Protein AF-A0A9K3I3Y1-F1 (afdb_monomer)

Structure (mmCIF, N/CA/C/O backbone):
data_AF-A0A9K3I3Y1-F1
#
_entry.id   AF-A0A9K3I3Y1-F1
#
loop_
_atom_site.group_PDB
_atom_site.id
_atom_site.type_symbol
_atom_site.label_atom_id
_atom_site.label_alt_id
_atom_site.label_comp_id
_atom_site.label_asym_id
_atom_site.label_entity_id
_atom_site.label_seq_id
_atom_site.pdbx_PDB_ins_code
_atom_site.Cartn_x
_atom_site.Cartn_y
_atom_site.Cartn_z
_atom_site.occupancy
_atom_site.B_iso_or_equiv
_atom_site.auth_seq_id
_atom_site.auth_comp_id
_atom_site.auth_asym_id
_atom_site.auth_atom_id
_atom_site.pdbx_PDB_model_num
ATOM 1 N N . MET A 1 1 ? -14.912 28.794 -9.248 1.00 24.17 1 MET A N 1
ATOM 2 C CA . MET A 1 1 ? -14.342 27.673 -10.031 1.00 24.17 1 MET A CA 1
ATOM 3 C C . MET A 1 1 ? -13.554 26.779 -9.080 1.00 24.17 1 MET A C 1
ATOM 5 O O . MET A 1 1 ? -12.489 27.185 -8.633 1.00 24.17 1 MET A O 1
ATOM 9 N N . TRP A 1 2 ? -14.096 25.624 -8.686 1.00 19.28 2 TRP A N 1
ATOM 10 C CA . TRP A 1 2 ? -13.427 24.703 -7.758 1.00 19.28 2 TRP A CA 1
ATOM 11 C C . TRP A 1 2 ? -12.404 23.854 -8.523 1.00 19.28 2 TRP A C 1
ATOM 13 O O . TRP A 1 2 ? -12.770 22.945 -9.262 1.00 19.28 2 TRP A O 1
ATOM 23 N N . ARG A 1 3 ? -11.112 24.172 -8.381 1.00 20.91 3 ARG A N 1
ATOM 24 C CA . ARG A 1 3 ? -10.011 23.312 -8.836 1.00 20.91 3 ARG A CA 1
ATOM 25 C C . ARG A 1 3 ? -9.782 22.252 -7.757 1.00 20.91 3 ARG A C 1
ATOM 27 O O . ARG A 1 3 ? -9.041 22.494 -6.809 1.00 20.91 3 ARG A O 1
ATOM 34 N N . LEU A 1 4 ? -10.419 21.087 -7.884 1.00 28.30 4 LEU A N 1
ATOM 35 C CA . LEU A 1 4 ? -9.913 19.886 -7.213 1.00 28.30 4 LEU A CA 1
ATOM 36 C C . LEU A 1 4 ? -8.466 19.702 -7.685 1.00 28.30 4 LEU A C 1
ATOM 38 O O . LEU A 1 4 ? -8.195 19.687 -8.888 1.00 28.30 4 LEU A O 1
ATOM 42 N N . SER A 1 5 ? -7.518 19.694 -6.750 1.00 35.44 5 SER A N 1
ATOM 43 C CA . SER A 1 5 ? -6.101 19.610 -7.089 1.00 35.44 5 SER A CA 1
ATOM 44 C C . SER A 1 5 ? -5.850 18.299 -7.840 1.00 35.44 5 SER A C 1
ATOM 46 O O . SER A 1 5 ? -6.323 17.235 -7.443 1.00 35.44 5 SER A O 1
ATOM 48 N N . ARG A 1 6 ? -5.112 18.374 -8.953 1.00 28.98 6 ARG A N 1
ATOM 49 C CA . ARG A 1 6 ? -4.807 17.250 -9.863 1.00 28.98 6 ARG A CA 1
ATOM 50 C C . ARG A 1 6 ? -4.304 15.984 -9.137 1.00 28.98 6 ARG A C 1
ATOM 52 O O . ARG A 1 6 ? -4.504 14.883 -9.632 1.00 28.98 6 ARG A O 1
ATOM 59 N N . TRP A 1 7 ? -3.722 16.155 -7.949 1.00 29.42 7 TRP A N 1
ATOM 60 C CA . TRP A 1 7 ? -3.215 15.114 -7.051 1.00 29.42 7 TRP A CA 1
ATOM 61 C C . TRP A 1 7 ? -4.295 14.276 -6.354 1.00 29.42 7 TRP A C 1
ATOM 63 O O . TRP A 1 7 ? -4.107 13.084 -6.152 1.00 29.42 7 TRP A O 1
ATOM 73 N N . GLN A 1 8 ? -5.444 14.856 -6.001 1.00 49.78 8 GLN A N 1
ATOM 74 C CA . GLN A 1 8 ? -6.515 14.102 -5.335 1.00 49.78 8 GLN A CA 1
ATOM 75 C C . GLN A 1 8 ? -7.232 13.162 -6.320 1.00 49.78 8 GLN A C 1
ATOM 77 O O . GLN A 1 8 ? -7.776 12.131 -5.933 1.00 49.78 8 GLN A O 1
ATOM 82 N N . TRP A 1 9 ? -7.192 13.503 -7.611 1.00 50.59 9 TRP A N 1
ATOM 83 C CA . TRP A 1 9 ? -7.844 12.763 -8.690 1.00 50.59 9 TRP A CA 1
ATOM 84 C C . TRP A 1 9 ? -7.105 11.467 -9.060 1.00 50.59 9 TRP A C 1
ATOM 86 O O . TRP A 1 9 ? -7.735 10.443 -9.320 1.00 50.59 9 TRP A O 1
ATOM 96 N N . THR A 1 10 ? -5.768 11.473 -9.044 1.00 61.00 10 THR A N 1
ATOM 97 C CA . THR A 1 10 ? -4.950 10.300 -9.401 1.00 61.00 10 THR A CA 1
ATOM 98 C C . THR A 1 10 ? -5.067 9.178 -8.371 1.00 61.00 10 THR A C 1
ATOM 100 O O . THR A 1 10 ? -5.246 8.020 -8.749 1.00 61.00 10 THR A O 1
ATOM 103 N N . VAL A 1 11 ? -5.050 9.514 -7.078 1.00 72.38 11 VAL A N 1
ATOM 104 C CA . VAL A 1 11 ? -5.217 8.538 -5.987 1.00 72.38 11 VAL A CA 1
ATOM 105 C C . VAL A 1 11 ? -6.616 7.913 -6.024 1.00 72.38 11 VAL A C 1
ATOM 107 O O . VAL A 1 11 ? -6.760 6.699 -5.895 1.00 72.38 11 VAL A O 1
ATOM 110 N N . GLN A 1 12 ? -7.654 8.708 -6.310 1.00 77.75 12 GLN A N 1
ATOM 111 C CA . GLN A 1 12 ? -9.016 8.187 -6.473 1.00 77.75 12 GLN A CA 1
ATOM 112 C C . GLN A 1 12 ? -9.139 7.216 -7.652 1.00 77.75 12 GLN A C 1
ATOM 114 O O . GLN A 1 12 ? -9.805 6.190 -7.525 1.00 77.75 12 GLN A O 1
ATOM 119 N N . ASN A 1 13 ? -8.492 7.498 -8.786 1.00 83.94 13 ASN A N 1
ATOM 120 C CA . ASN A 1 13 ? -8.493 6.579 -9.928 1.00 83.94 13 ASN A CA 1
ATOM 121 C C . ASN A 1 13 ? -7.769 5.268 -9.609 1.00 83.94 13 ASN A C 1
ATOM 123 O O . ASN A 1 13 ? -8.246 4.207 -10.008 1.00 83.94 13 ASN A O 1
ATOM 127 N N . ARG A 1 14 ? -6.676 5.320 -8.837 1.00 83.25 14 ARG A N 1
ATOM 128 C CA . ARG A 1 14 ? -5.984 4.119 -8.347 1.00 83.25 14 ARG A CA 1
ATOM 129 C C . ARG A 1 14 ? -6.897 3.282 -7.453 1.00 83.25 14 ARG A C 1
ATOM 131 O O . ARG A 1 14 ? -7.032 2.086 -7.688 1.00 83.25 14 ARG A O 1
ATOM 138 N N . ALA A 1 15 ? -7.574 3.912 -6.493 1.00 83.31 15 ALA A N 1
ATOM 139 C CA . ALA A 1 15 ? -8.507 3.219 -5.610 1.00 83.31 15 ALA A CA 1
ATOM 140 C C . ALA A 1 15 ? -9.683 2.591 -6.386 1.00 83.31 15 ALA A C 1
ATOM 142 O O . ALA A 1 15 ? -10.056 1.453 -6.119 1.00 83.31 15 ALA A O 1
ATOM 143 N N . ARG A 1 16 ? -10.220 3.281 -7.405 1.00 86.25 16 ARG A N 1
ATOM 144 C CA . ARG A 1 16 ? -11.256 2.731 -8.304 1.00 86.25 16 ARG A CA 1
ATOM 145 C C . ARG A 1 16 ? -10.755 1.541 -9.122 1.00 86.25 16 ARG A C 1
ATOM 147 O O . ARG A 1 16 ? -11.445 0.530 -9.195 1.00 86.25 16 ARG A O 1
ATOM 154 N N . ALA A 1 17 ? -9.575 1.651 -9.733 1.00 86.25 17 ALA A N 1
ATOM 155 C CA . ALA A 1 17 ? -8.989 0.566 -10.518 1.00 86.25 17 ALA A CA 1
ATOM 156 C C . ALA A 1 17 ? -8.717 -0.670 -9.648 1.00 86.25 17 ALA A C 1
ATOM 158 O O . ALA A 1 17 ? -8.975 -1.794 -10.070 1.00 86.25 17 ALA A O 1
ATOM 159 N N . PHE A 1 18 ? -8.253 -0.453 -8.416 1.00 85.19 18 PHE A N 1
ATOM 160 C CA . PHE A 1 18 ? -8.038 -1.518 -7.446 1.00 85.19 18 PHE A CA 1
ATOM 161 C C . PHE A 1 18 ? -9.350 -2.186 -7.017 1.00 85.19 18 PHE A C 1
ATOM 163 O O . PHE A 1 18 ? -9.449 -3.408 -7.050 1.00 85.19 18 PHE A O 1
ATOM 170 N N . ALA A 1 19 ? -10.383 -1.398 -6.705 1.00 87.19 19 ALA A N 1
ATOM 171 C CA . ALA A 1 19 ? -11.711 -1.910 -6.370 1.00 87.19 19 ALA A CA 1
ATOM 172 C C . ALA A 1 19 ? -12.310 -2.772 -7.496 1.00 87.19 19 ALA A C 1
ATOM 174 O O . ALA A 1 19 ? -12.856 -3.836 -7.222 1.00 87.19 19 ALA A O 1
A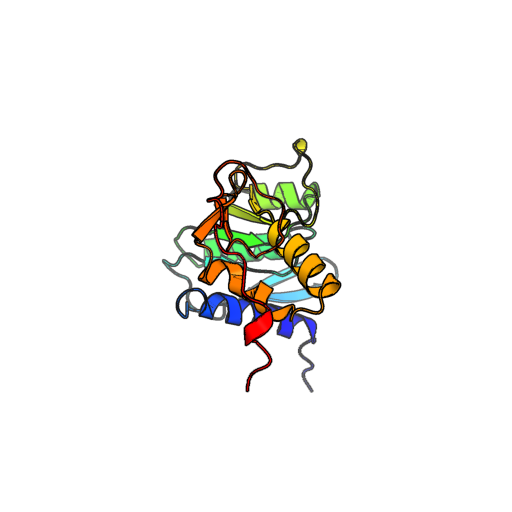TOM 175 N N . LYS A 1 20 ? -12.126 -2.368 -8.762 1.00 87.75 20 LYS A N 1
ATOM 176 C CA . LYS A 1 20 ? -12.535 -3.159 -9.933 1.00 87.75 20 LYS A CA 1
ATOM 177 C C . LYS A 1 20 ? -11.843 -4.527 -9.979 1.00 87.75 20 LYS A C 1
ATOM 179 O O . LYS A 1 20 ? -12.500 -5.534 -10.213 1.00 87.75 20 LYS A O 1
ATOM 184 N N . LYS A 1 21 ? -10.530 -4.579 -9.709 1.00 85.38 21 LYS A N 1
ATOM 185 C CA . LYS A 1 21 ? -9.774 -5.845 -9.629 1.00 85.38 21 LYS A CA 1
ATOM 186 C C . LYS A 1 21 ? -10.207 -6.724 -8.448 1.00 85.38 21 LYS A C 1
ATOM 188 O O . LYS A 1 21 ? -10.087 -7.941 -8.522 1.00 85.38 21 LYS A O 1
ATOM 193 N N . LEU A 1 22 ? -10.758 -6.134 -7.389 1.00 84.00 22 LEU A N 1
ATOM 194 C CA . LEU A 1 22 ? -11.352 -6.846 -6.255 1.00 84.00 22 LEU A CA 1
ATOM 195 C C . LEU A 1 22 ? -12.842 -7.157 -6.473 1.00 84.00 22 LEU A C 1
ATOM 197 O O . LEU A 1 22 ? -13.658 -6.917 -5.588 1.00 84.00 22 LEU A O 1
ATOM 201 N N . SER A 1 23 ? -13.200 -7.706 -7.639 1.00 86.75 23 SER A N 1
ATOM 202 C CA . SER A 1 23 ? -14.586 -8.093 -7.968 1.00 86.75 23 SER A CA 1
ATOM 203 C C . SER A 1 23 ? -15.593 -6.946 -7.790 1.00 86.75 23 SER A C 1
ATOM 205 O O . SER A 1 23 ? -16.635 -7.115 -7.160 1.00 86.75 23 SER A O 1
ATOM 207 N N . ASP A 1 24 ? -15.246 -5.762 -8.306 1.00 86.69 24 ASP A N 1
ATOM 208 C CA . ASP A 1 24 ? -16.066 -4.546 -8.206 1.00 86.69 24 ASP A CA 1
ATOM 209 C C . ASP A 1 24 ? -16.456 -4.176 -6.758 1.00 86.69 24 ASP A C 1
ATOM 211 O O . ASP A 1 24 ? -17.582 -3.754 -6.469 1.00 86.69 24 ASP A O 1
ATOM 215 N N . ALA A 1 25 ? -15.500 -4.307 -5.830 1.00 86.19 25 ALA A N 1
ATOM 216 C CA . ALA A 1 25 ? -15.699 -4.005 -4.418 1.00 86.19 25 ALA A CA 1
ATOM 217 C C . ALA A 1 25 ? -16.219 -2.566 -4.184 1.00 86.19 25 ALA A C 1
ATOM 219 O O . ALA A 1 25 ? -15.807 -1.620 -4.868 1.00 86.19 25 ALA A O 1
ATOM 220 N N . PRO A 1 26 ? -17.080 -2.341 -3.171 1.00 85.94 26 PRO A N 1
ATOM 221 C CA . PRO A 1 26 ? -17.541 -1.001 -2.826 1.00 85.94 26 PRO A CA 1
ATOM 222 C C . PRO A 1 26 ? -16.381 -0.067 -2.448 1.00 85.94 26 PRO A C 1
ATOM 224 O O . PRO A 1 26 ? -15.585 -0.373 -1.564 1.00 85.94 26 PRO A O 1
ATOM 227 N N . LEU A 1 27 ? -16.323 1.114 -3.071 1.00 85.38 27 LEU A N 1
ATOM 228 C CA . LEU A 1 27 ? -15.291 2.120 -2.804 1.00 85.38 27 LEU A CA 1
ATOM 229 C C . LEU A 1 27 ? -15.798 3.217 -1.860 1.00 85.38 27 LEU A C 1
ATOM 231 O O . LEU A 1 27 ? -16.738 3.941 -2.205 1.00 85.38 27 LEU A O 1
ATOM 235 N N . THR A 1 28 ? -15.110 3.406 -0.734 1.00 83.25 28 THR A N 1
ATOM 236 C CA . THR A 1 28 ? -15.217 4.607 0.112 1.00 83.25 28 THR A CA 1
ATOM 237 C C . THR A 1 28 ? -13.992 5.502 -0.084 1.00 83.25 28 THR A C 1
ATOM 239 O O . THR A 1 28 ? -12.903 5.014 -0.385 1.00 83.25 28 THR A O 1
ATOM 242 N N . ILE A 1 29 ? -14.160 6.818 0.041 1.00 81.69 29 ILE A N 1
ATOM 243 C CA . ILE A 1 29 ? -13.066 7.794 -0.064 1.00 81.69 29 ILE A CA 1
ATOM 244 C C . ILE A 1 29 ? -12.997 8.582 1.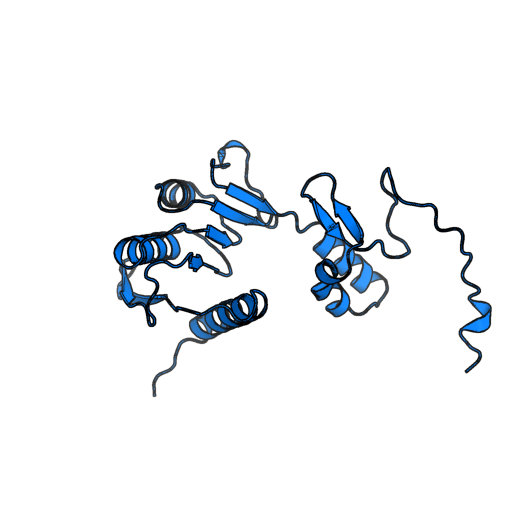237 1.00 81.69 29 ILE A C 1
ATOM 246 O O . ILE A 1 29 ? -13.987 9.175 1.661 1.00 81.69 29 ILE A O 1
ATOM 250 N N . VAL A 1 30 ? -11.802 8.621 1.820 1.00 77.19 30 VAL A N 1
ATOM 251 C CA . VAL A 1 30 ? -11.482 9.457 2.974 1.00 77.19 30 VAL A CA 1
ATOM 252 C C . VAL A 1 30 ? -11.134 10.862 2.475 1.00 77.19 30 VAL A C 1
ATOM 254 O O . VAL A 1 30 ? -10.091 11.057 1.845 1.00 77.19 30 VAL A O 1
ATOM 257 N N . ASP A 1 31 ? -12.001 11.849 2.728 1.00 74.19 31 ASP A N 1
ATOM 258 C CA . ASP A 1 31 ? -11.695 13.250 2.406 1.00 74.19 31 ASP A CA 1
ATOM 259 C C . ASP A 1 31 ? -10.787 13.851 3.489 1.00 74.19 31 ASP A C 1
ATOM 261 O O . ASP A 1 31 ? -11.119 13.882 4.677 1.00 74.19 31 ASP A O 1
ATOM 265 N N . LYS A 1 32 ? -9.616 14.336 3.068 1.00 70.06 32 LYS A N 1
ATOM 266 C CA . LYS A 1 32 ? -8.637 14.990 3.937 1.00 70.06 32 LYS A CA 1
ATOM 267 C C . LYS A 1 32 ? -8.666 16.485 3.667 1.00 70.06 32 LYS A C 1
ATOM 269 O O . LYS A 1 32 ? -8.145 16.942 2.647 1.00 70.06 32 LYS A O 1
ATOM 274 N N . ARG A 1 33 ? -9.154 17.263 4.633 1.00 66.31 33 ARG A N 1
ATOM 275 C CA . ARG A 1 33 ? -9.088 18.728 4.586 1.00 66.31 33 ARG A CA 1
ATOM 276 C C . ARG A 1 33 ? -7.929 19.225 5.448 1.00 66.31 33 ARG A C 1
ATOM 278 O O . ARG A 1 33 ? -7.701 18.746 6.557 1.00 66.31 33 ARG A O 1
ATOM 285 N N . ARG A 1 34 ? -7.150 20.179 4.930 1.00 64.00 34 ARG A N 1
ATOM 286 C CA . ARG A 1 34 ? -6.055 20.830 5.672 1.00 64.00 34 ARG A CA 1
ATOM 287 C C . ARG A 1 34 ? -6.500 22.237 6.034 1.00 64.00 34 ARG A C 1
ATOM 289 O O . ARG A 1 34 ? -6.729 23.036 5.135 1.00 64.00 34 ARG A O 1
ATOM 296 N N . HIS A 1 35 ? -6.623 22.513 7.328 1.00 57.97 35 HIS A N 1
ATOM 297 C CA . HIS A 1 35 ? -6.967 23.850 7.824 1.00 57.97 35 HIS A CA 1
ATOM 298 C C . HIS A 1 35 ? -5.698 24.662 8.175 1.00 57.97 35 HIS A C 1
ATOM 300 O O . HIS A 1 35 ? -5.773 25.869 8.367 1.00 57.97 35 HIS A O 1
ATOM 306 N N . GLY A 1 36 ? -4.512 24.027 8.169 1.00 60.44 36 GLY A N 1
ATOM 307 C CA . GLY A 1 36 ? -3.202 24.665 8.355 1.00 60.44 36 GLY A CA 1
ATOM 308 C C . GLY A 1 36 ? -2.022 23.719 8.071 1.00 60.44 36 GLY A C 1
ATOM 309 O O . GLY A 1 36 ? -2.214 22.581 7.625 1.00 60.44 36 GLY A O 1
ATOM 310 N N . HIS A 1 37 ? -0.787 24.171 8.330 1.00 47.84 37 HIS A N 1
ATOM 311 C CA . HIS A 1 37 ? 0.407 23.318 8.250 1.00 47.84 3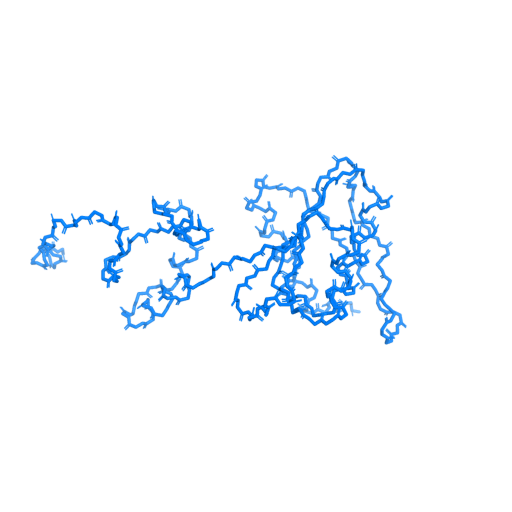7 HIS A CA 1
ATOM 312 C C . HIS A 1 37 ? 0.345 22.219 9.326 1.00 47.84 37 HIS A C 1
ATOM 314 O O . HIS A 1 37 ? 0.141 22.496 10.501 1.00 47.84 37 HIS A O 1
ATOM 320 N N . ASN A 1 38 ? 0.511 20.960 8.914 1.00 52.97 38 ASN A N 1
ATOM 321 C CA . ASN A 1 38 ? 0.549 19.755 9.760 1.00 52.97 38 ASN A CA 1
ATOM 322 C C . ASN A 1 38 ? -0.731 19.368 10.532 1.00 52.97 38 ASN A C 1
ATOM 324 O O . ASN A 1 38 ? -0.761 18.284 11.115 1.00 52.97 38 ASN A O 1
ATOM 328 N N . VAL A 1 39 ? -1.820 20.139 10.448 1.00 51.81 39 VAL A N 1
ATOM 329 C CA . VAL A 1 39 ? -3.136 19.748 10.988 1.00 51.81 39 VAL A CA 1
ATOM 330 C C . VAL A 1 39 ? -4.043 19.310 9.844 1.00 51.81 39 VAL A C 1
ATOM 332 O O . VAL A 1 39 ? -4.698 20.102 9.165 1.00 51.81 39 VAL A O 1
ATOM 335 N N . ALA A 1 40 ? -4.011 18.010 9.577 1.00 51.84 40 ALA A N 1
ATOM 336 C CA . ALA A 1 40 ? -4.968 17.369 8.695 1.00 51.84 40 ALA A CA 1
ATOM 337 C C . ALA A 1 40 ? -6.111 16.780 9.512 1.00 51.84 40 ALA A C 1
ATOM 339 O O . ALA A 1 40 ? -5.851 15.911 10.342 1.00 51.84 40 ALA A O 1
ATOM 340 N N . GLU A 1 41 ? -7.340 17.195 9.245 1.00 56.38 41 GLU A N 1
ATOM 341 C CA . GLU A 1 41 ? -8.527 16.547 9.795 1.00 56.38 41 GLU A CA 1
ATOM 342 C C . GLU A 1 41 ? -9.115 15.631 8.724 1.00 56.38 41 GLU A C 1
ATOM 344 O O . GLU A 1 41 ? -9.404 16.047 7.597 1.00 56.38 41 GLU A O 1
ATOM 349 N N . VAL A 1 42 ? -9.213 14.353 9.072 1.00 58.91 42 VAL A N 1
ATOM 350 C CA . VAL A 1 42 ? -9.926 13.341 8.299 1.00 58.91 42 VAL A CA 1
ATOM 351 C C . VAL A 1 42 ? -11.353 13.383 8.817 1.00 58.91 42 VAL A C 1
ATOM 353 O O . VAL A 1 42 ? -11.583 13.051 9.972 1.00 58.91 42 VAL A O 1
ATOM 356 N N . THR A 1 43 ? -12.269 13.925 8.018 1.00 60.59 43 THR A N 1
ATOM 357 C CA . THR A 1 43 ? -13.545 14.422 8.558 1.00 60.59 43 THR A CA 1
ATOM 358 C C . THR A 1 43 ? -14.760 13.629 8.117 1.00 60.59 43 THR A C 1
ATOM 360 O O . THR A 1 43 ? -15.756 13.689 8.819 1.00 60.59 43 THR A O 1
ATOM 363 N N . ASN A 1 44 ? -14.721 12.910 6.988 1.00 68.56 44 ASN A N 1
ATOM 364 C CA . ASN A 1 44 ? -15.897 12.194 6.486 1.00 68.56 44 ASN A CA 1
ATOM 365 C C . ASN A 1 44 ? -15.539 10.959 5.646 1.00 68.56 44 ASN A C 1
ATOM 367 O O . ASN A 1 44 ? -14.612 10.995 4.830 1.00 68.56 44 ASN A O 1
ATOM 371 N N . LEU A 1 45 ? -16.358 9.913 5.794 1.00 74.31 45 LEU A N 1
ATOM 372 C CA . LEU A 1 45 ? -16.498 8.805 4.849 1.00 74.31 45 LEU A CA 1
ATOM 373 C C . LEU A 1 45 ? -17.721 9.068 3.966 1.00 74.31 45 LEU A C 1
ATOM 375 O O . LEU A 1 45 ? -18.772 9.481 4.446 1.00 74.31 45 LEU A O 1
ATOM 379 N N . ASN A 1 46 ? -17.605 8.834 2.660 1.00 74.69 46 ASN A N 1
ATOM 380 C CA . ASN A 1 46 ? -18.705 9.081 1.720 1.00 74.69 46 ASN A CA 1
ATOM 381 C C . ASN A 1 46 ? -19.690 7.903 1.584 1.00 74.69 46 ASN A C 1
ATOM 383 O O . ASN A 1 46 ? -20.657 8.009 0.827 1.00 74.69 46 ASN A O 1
ATOM 387 N N . ARG A 1 47 ? -19.433 6.776 2.261 1.00 75.50 47 ARG A N 1
ATOM 388 C CA . ARG A 1 47 ? -20.254 5.556 2.245 1.00 75.50 47 ARG A CA 1
ATOM 389 C C . ARG A 1 47 ? -20.154 4.806 3.570 1.00 75.50 47 ARG A C 1
ATOM 391 O O . ARG A 1 47 ? -19.142 4.913 4.255 1.00 75.50 47 ARG A O 1
ATOM 398 N N . ASP A 1 48 ? -21.169 3.988 3.845 1.00 81.12 48 ASP A N 1
ATOM 399 C CA . ASP A 1 48 ? -21.216 3.088 4.998 1.00 81.12 48 ASP A CA 1
ATOM 400 C C . ASP A 1 48 ? -20.161 1.970 4.903 1.00 81.12 48 ASP A C 1
ATOM 402 O O . ASP A 1 48 ? -20.087 1.227 3.909 1.00 81.12 48 ASP A O 1
ATOM 406 N N . VAL A 1 49 ? -19.358 1.862 5.960 1.00 82.75 49 VAL A N 1
ATOM 407 C CA . VAL A 1 49 ? -18.263 0.900 6.135 1.00 82.75 49 VAL A CA 1
ATOM 408 C C . VAL A 1 49 ? -18.546 -0.119 7.244 1.00 82.75 49 VAL A C 1
ATOM 410 O O . VAL A 1 49 ? -17.714 -0.991 7.492 1.00 82.75 49 VAL A O 1
ATOM 413 N N . LYS A 1 50 ? -19.711 -0.050 7.902 1.00 83.50 50 LYS A N 1
ATOM 414 C CA . LYS A 1 50 ? -20.039 -0.913 9.034 1.00 83.50 50 LYS A CA 1
ATOM 415 C C . LYS A 1 50 ? -20.057 -2.391 8.633 1.00 83.50 50 LYS A C 1
ATOM 417 O O . LYS A 1 50 ? -20.629 -2.769 7.612 1.00 83.50 50 LYS A O 1
ATOM 422 N N . GLY A 1 51 ? -19.407 -3.228 9.448 1.00 81.19 51 GLY A N 1
ATOM 423 C CA . GLY A 1 51 ? -19.306 -4.676 9.236 1.00 81.19 51 GLY A CA 1
ATOM 424 C C . GLY A 1 51 ? -18.480 -5.098 8.014 1.00 81.19 51 GLY A C 1
ATOM 425 O O . GLY A 1 51 ? -18.575 -6.249 7.593 1.00 81.19 51 GLY A O 1
ATOM 426 N N . LYS A 1 52 ? -17.694 -4.191 7.417 1.00 82.00 52 LYS A N 1
ATOM 427 C CA . LYS A 1 52 ? -16.873 -4.470 6.231 1.00 82.00 52 LYS A CA 1
ATOM 428 C C . LYS A 1 52 ? -15.392 -4.422 6.568 1.00 82.00 52 LYS A C 1
ATOM 430 O O . LYS A 1 52 ? -14.963 -3.609 7.374 1.00 82.00 52 LYS A O 1
ATOM 435 N N . VAL A 1 53 ? -14.621 -5.233 5.851 1.00 83.38 53 VAL A N 1
ATOM 436 C CA . VAL A 1 53 ? -13.159 -5.138 5.804 1.00 83.38 53 VAL A CA 1
ATOM 437 C C . VAL A 1 53 ? -12.786 -3.994 4.868 1.00 83.38 53 VAL A C 1
ATOM 439 O O . VAL A 1 53 ? -13.088 -4.063 3.674 1.00 83.38 53 VAL A O 1
ATOM 442 N N . ALA A 1 54 ? -12.131 -2.946 5.372 1.00 84.06 54 ALA A N 1
ATOM 443 C CA . ALA A 1 54 ? -11.550 -1.932 4.491 1.00 84.06 54 ALA A CA 1
ATOM 444 C C . ALA A 1 54 ? -10.118 -2.290 4.094 1.00 84.06 54 ALA A C 1
ATOM 446 O O . ALA A 1 54 ? -9.284 -2.663 4.923 1.00 84.06 54 ALA A O 1
ATOM 447 N N . VAL A 1 55 ? -9.847 -2.100 2.802 1.00 85.94 55 VAL A N 1
ATOM 448 C CA . VAL A 1 55 ? -8.502 -2.098 2.234 1.00 85.94 55 VAL A CA 1
ATOM 449 C C . VAL A 1 55 ? -8.173 -0.677 1.821 1.00 85.94 55 VAL A C 1
ATOM 451 O O . VAL A 1 55 ? -8.812 -0.123 0.925 1.00 85.94 55 VAL A O 1
ATOM 454 N N . MET A 1 56 ? -7.194 -0.068 2.485 1.00 85.31 56 MET A N 1
ATOM 455 C CA . MET A 1 56 ? -6.748 1.274 2.120 1.00 85.31 56 MET A CA 1
ATOM 456 C C . MET A 1 56 ? -5.538 1.176 1.192 1.00 85.31 56 MET A C 1
ATOM 458 O O . MET A 1 56 ? -4.618 0.392 1.432 1.00 85.31 56 MET A O 1
ATOM 462 N N . VAL A 1 57 ? -5.549 1.994 0.141 1.00 83.00 57 VAL A N 1
ATOM 463 C CA . VAL A 1 57 ? -4.526 2.010 -0.908 1.00 83.00 57 VAL A CA 1
ATOM 464 C C . VAL A 1 57 ? -4.074 3.445 -1.126 1.00 83.00 57 VAL A C 1
ATOM 466 O O . VAL A 1 57 ? -4.908 4.337 -1.287 1.00 83.00 57 VAL A O 1
ATOM 469 N N . ASP A 1 58 ? -2.762 3.651 -1.162 1.00 82.94 58 ASP A N 1
ATOM 470 C CA . ASP A 1 58 ? -2.141 4.925 -1.534 1.00 82.94 58 ASP A CA 1
ATOM 471 C C . ASP A 1 58 ? -1.129 4.701 -2.676 1.00 82.94 58 ASP A C 1
ATOM 473 O O . ASP A 1 58 ? -1.114 3.624 -3.275 1.00 82.94 58 ASP A O 1
ATOM 477 N N . ASP A 1 59 ? -0.338 5.703 -3.049 1.00 83.25 59 ASP A N 1
ATOM 478 C CA . ASP A 1 59 ? 0.798 5.571 -3.981 1.00 83.25 59 ASP A CA 1
ATOM 479 C C . ASP A 1 59 ? 2.176 5.755 -3.324 1.00 83.25 59 ASP A C 1
ATOM 481 O O . ASP A 1 59 ? 3.183 5.349 -3.907 1.00 83.25 59 ASP A O 1
ATOM 485 N N . MET A 1 60 ? 2.220 6.313 -2.110 1.00 84.94 60 MET A N 1
ATOM 486 C CA . MET A 1 60 ? 3.355 6.247 -1.191 1.00 84.94 60 MET A CA 1
ATOM 487 C C . MET A 1 60 ? 2.903 6.560 0.242 1.00 84.94 60 MET A C 1
ATOM 489 O O . MET A 1 60 ? 2.107 7.472 0.460 1.00 84.94 60 MET A O 1
ATOM 493 N N . ILE A 1 61 ? 3.480 5.896 1.249 1.00 84.50 61 ILE A N 1
ATOM 494 C CA . ILE A 1 61 ? 3.424 6.384 2.636 1.00 84.50 61 ILE A CA 1
ATOM 495 C C . ILE A 1 61 ? 4.759 7.012 3.019 1.00 84.50 61 ILE A C 1
ATOM 497 O O . ILE A 1 61 ? 5.781 6.341 2.998 1.00 84.50 61 ILE A O 1
ATOM 501 N N . ASP A 1 62 ? 4.740 8.275 3.441 1.00 86.31 62 ASP A N 1
ATOM 502 C CA . ASP A 1 62 ? 5.934 8.957 3.957 1.00 86.31 62 ASP A CA 1
ATOM 503 C C . ASP A 1 62 ? 5.979 8.956 5.494 1.00 86.31 62 ASP A C 1
ATOM 505 O O . ASP A 1 62 ? 6.768 8.246 6.101 1.00 86.31 62 ASP A O 1
ATOM 509 N N . THR A 1 63 ? 5.074 9.693 6.150 1.00 86.75 63 THR A N 1
ATOM 510 C CA . THR A 1 63 ? 5.020 9.779 7.626 1.00 86.75 63 THR A CA 1
ATOM 511 C C . THR A 1 63 ? 3.907 8.945 8.259 1.00 86.75 63 THR A C 1
ATOM 513 O O . THR A 1 63 ? 3.682 9.049 9.461 1.00 86.75 63 THR A O 1
ATOM 516 N N . ALA A 1 64 ? 3.122 8.210 7.468 1.00 87.75 64 ALA A N 1
ATOM 517 C CA . ALA A 1 64 ? 1.911 7.488 7.892 1.00 87.75 64 ALA A CA 1
ATOM 518 C C . ALA A 1 64 ? 0.813 8.334 8.583 1.00 87.75 64 ALA A C 1
ATOM 520 O O . ALA A 1 64 ? -0.181 7.796 9.058 1.00 87.75 64 ALA A O 1
ATOM 521 N N . GLY A 1 65 ? 0.920 9.668 8.612 1.00 85.81 65 GLY A N 1
ATOM 522 C CA . GLY A 1 65 ? -0.053 10.511 9.321 1.00 85.81 65 GLY A CA 1
ATOM 523 C C . GLY A 1 65 ? -1.443 10.536 8.679 1.00 85.81 65 GLY A C 1
ATOM 524 O O . GLY A 1 65 ? -2.445 10.559 9.384 1.00 85.81 65 GLY A O 1
ATOM 525 N N . THR A 1 66 ? -1.520 10.530 7.343 1.00 83.25 66 THR A N 1
ATOM 526 C CA . THR A 1 66 ? -2.811 10.455 6.634 1.00 83.25 66 THR A CA 1
ATOM 527 C C . THR A 1 66 ? -3.481 9.111 6.881 1.00 83.25 66 THR A C 1
ATOM 529 O O . THR A 1 66 ? -4.665 9.067 7.199 1.00 83.25 66 THR A O 1
ATOM 532 N N . ILE A 1 67 ? -2.711 8.030 6.744 1.00 85.19 67 ILE A N 1
ATOM 533 C CA . ILE A 1 67 ? -3.260 6.683 6.778 1.00 85.19 67 ILE A CA 1
ATOM 534 C C . ILE A 1 67 ? -3.667 6.260 8.186 1.00 85.19 67 ILE A C 1
ATOM 536 O O . ILE A 1 67 ? -4.738 5.692 8.339 1.00 85.19 67 ILE A O 1
ATOM 540 N N . ALA A 1 68 ? -2.902 6.642 9.214 1.00 87.19 68 ALA A N 1
ATOM 541 C CA . ALA A 1 68 ? -3.269 6.398 10.607 1.00 87.19 68 ALA A CA 1
ATOM 542 C C . ALA A 1 68 ? -4.597 7.073 10.976 1.00 87.19 68 ALA A C 1
ATOM 544 O O . ALA A 1 68 ? -5.462 6.433 11.553 1.00 87.19 68 ALA A O 1
ATOM 545 N N . LYS A 1 69 ? -4.809 8.333 10.569 1.00 86.44 69 LYS A N 1
ATOM 546 C CA . LYS A 1 69 ? -6.087 9.028 10.809 1.00 86.44 69 LYS A CA 1
ATOM 547 C C . LYS A 1 69 ? -7.253 8.409 10.039 1.00 86.44 69 LYS A C 1
ATOM 549 O O . LYS A 1 69 ? -8.370 8.385 10.536 1.00 86.44 69 LYS A O 1
ATOM 554 N N . GLY A 1 70 ? -7.004 7.933 8.818 1.00 85.44 70 GLY A N 1
ATOM 555 C CA . GLY A 1 70 ? -8.014 7.207 8.049 1.00 85.44 70 GLY A CA 1
ATOM 556 C C . GLY A 1 70 ? -8.380 5.869 8.693 1.00 85.44 70 GLY A C 1
ATOM 557 O O . GLY A 1 70 ? -9.558 5.547 8.765 1.00 85.44 70 GLY A O 1
ATOM 558 N N . ALA A 1 71 ? -7.390 5.124 9.189 1.00 85.62 71 ALA A N 1
ATOM 559 C CA . ALA A 1 71 ? -7.599 3.860 9.891 1.00 85.62 71 ALA A CA 1
ATOM 560 C C . ALA A 1 71 ? -8.352 4.053 11.215 1.00 85.62 71 ALA A C 1
ATOM 562 O O . ALA A 1 71 ? -9.270 3.290 11.500 1.00 85.62 71 ALA A O 1
ATOM 563 N N . ASP A 1 72 ? -8.016 5.103 11.966 1.00 87.00 72 ASP A N 1
ATOM 564 C CA . ASP A 1 72 ? -8.710 5.503 13.194 1.00 87.00 72 ASP A CA 1
ATOM 565 C C . ASP A 1 72 ? -10.189 5.834 12.925 1.00 87.00 72 ASP A C 1
ATOM 567 O O . ASP A 1 72 ? -11.080 5.281 13.567 1.00 87.00 72 ASP A O 1
ATOM 571 N N . LEU A 1 73 ? -10.477 6.630 11.883 1.00 84.50 73 LEU A N 1
ATOM 572 C CA . LEU A 1 73 ? -11.858 6.901 11.466 1.00 84.50 73 LEU A CA 1
ATOM 573 C C . LEU A 1 73 ? -12.597 5.616 11.056 1.00 84.50 73 LEU A C 1
ATOM 575 O O . LEU A 1 73 ? -13.756 5.433 11.412 1.00 84.50 73 LEU A O 1
ATOM 579 N N . LEU A 1 74 ? -11.937 4.710 10.328 1.00 83.31 74 LEU A N 1
ATOM 580 C CA . LEU A 1 74 ? -12.530 3.428 9.935 1.00 83.31 74 LEU A CA 1
ATOM 581 C C . LEU A 1 74 ? -12.819 2.524 11.140 1.00 8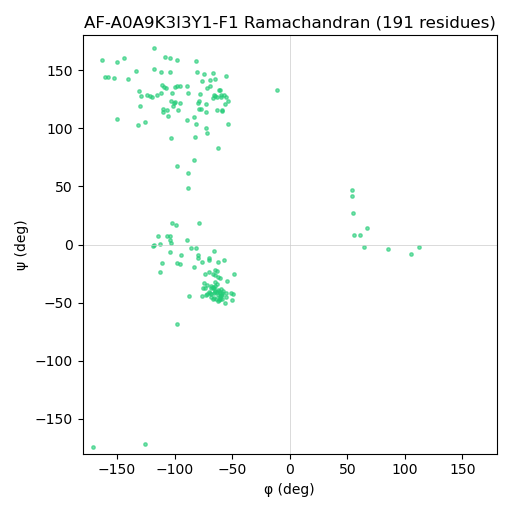3.31 74 LEU A C 1
ATOM 583 O O . LEU A 1 74 ? -13.839 1.847 11.127 1.00 83.31 74 LEU A O 1
ATOM 587 N N . HIS A 1 75 ? -11.981 2.540 12.181 1.00 81.19 75 HIS A N 1
ATOM 588 C CA . HIS A 1 75 ? -12.249 1.823 13.434 1.00 81.19 75 HIS A CA 1
ATOM 589 C C . HIS A 1 75 ? -13.444 2.402 14.186 1.00 81.19 75 HIS A C 1
ATOM 591 O O . HIS A 1 75 ? -14.205 1.661 14.800 1.00 81.19 75 HIS A O 1
ATOM 597 N N . HIS A 1 76 ? -13.599 3.724 14.160 1.00 82.19 76 HIS A N 1
ATOM 598 C CA . HIS A 1 76 ? -14.683 4.389 14.869 1.00 82.19 76 HIS A CA 1
ATOM 599 C C . HIS A 1 76 ? -16.038 4.210 14.160 1.00 82.19 76 HIS A C 1
ATOM 601 O O . HIS A 1 76 ? -17.076 4.126 14.814 1.00 82.19 76 HIS A O 1
ATOM 607 N N . GLU A 1 77 ? -16.027 4.140 12.826 1.00 79.19 77 GLU A N 1
ATOM 608 C CA . GLU A 1 77 ? -17.225 4.033 11.977 1.00 79.19 77 GLU A CA 1
ATOM 609 C C . GLU A 1 77 ? -17.545 2.589 11.538 1.00 79.19 77 GLU A C 1
ATOM 611 O O . GLU A 1 77 ? -18.651 2.309 11.069 1.00 79.19 77 GLU A O 1
ATOM 616 N N . GLY A 1 78 ? -16.601 1.650 11.659 1.00 66.69 78 GLY A N 1
ATOM 617 C CA . GLY A 1 78 ? -16.753 0.270 11.203 1.00 66.69 78 GLY A CA 1
ATOM 618 C C . GLY A 1 78 ? -16.303 -0.778 12.223 1.00 66.69 78 GLY A C 1
ATOM 619 O O . GLY A 1 78 ? -15.407 -0.564 13.026 1.00 66.69 78 GLY A O 1
ATOM 620 N N . GLU A 1 79 ? -16.948 -1.946 12.199 1.00 57.94 79 GLU A N 1
ATOM 621 C CA . GLU A 1 79 ? -16.796 -3.002 13.219 1.00 57.94 79 GLU A CA 1
ATOM 622 C C . GLU A 1 79 ? -15.891 -4.192 12.789 1.00 57.94 79 GLU A C 1
ATOM 624 O O . GLU A 1 79 ? -15.988 -5.255 13.396 1.00 57.94 79 GLU A O 1
ATOM 629 N N . GLY A 1 80 ? -15.019 -4.106 11.765 1.00 53.09 80 GLY A N 1
ATOM 630 C CA . GLY A 1 80 ? -14.314 -5.320 11.294 1.00 53.09 80 GLY A CA 1
ATOM 631 C C . GLY A 1 80 ? -12.999 -5.167 10.518 1.00 53.09 80 GLY A C 1
ATOM 632 O O . GLY A 1 80 ? -12.849 -4.266 9.713 1.00 53.09 80 GLY A O 1
ATOM 633 N N . ALA A 1 81 ? -12.092 -6.123 10.780 1.00 50.25 81 ALA A N 1
ATOM 634 C CA . ALA A 1 81 ? -10.721 -6.356 10.288 1.00 50.25 81 ALA A CA 1
ATOM 635 C C . ALA A 1 81 ? -10.212 -5.525 9.090 1.00 50.25 81 ALA A C 1
ATOM 637 O O . ALA A 1 81 ? -10.849 -5.443 8.047 1.00 50.25 81 ALA A O 1
ATOM 638 N N . TRP A 1 82 ? -8.995 -4.985 9.207 1.00 60.22 82 TRP A N 1
ATOM 639 C CA . TRP A 1 82 ? -8.491 -3.919 8.336 1.00 60.22 82 TRP A CA 1
ATOM 640 C C . TRP A 1 82 ? -7.110 -4.254 7.783 1.00 60.22 82 TRP A C 1
ATOM 642 O O . TRP A 1 82 ? -6.149 -4.398 8.541 1.00 60.22 82 TRP A O 1
ATOM 652 N N . LYS A 1 83 ? -6.994 -4.340 6.457 1.00 57.12 83 LYS A N 1
ATOM 653 C CA . LYS A 1 83 ? -5.735 -4.670 5.778 1.00 57.12 83 LYS A CA 1
ATOM 654 C C . LYS A 1 83 ? -5.226 -3.462 5.012 1.00 57.12 83 LYS A C 1
ATOM 656 O O . LYS A 1 83 ? -5.965 -2.841 4.252 1.00 57.12 83 LYS A O 1
ATOM 661 N N . PHE A 1 84 ? -3.961 -3.119 5.197 1.00 62.84 84 PHE A N 1
ATOM 662 C CA . PHE A 1 84 ? -3.339 -1.999 4.515 1.00 62.84 84 PHE A CA 1
ATOM 663 C C . PHE A 1 84 ? -2.365 -2.487 3.442 1.00 62.84 84 PHE A C 1
ATOM 665 O O . PHE A 1 84 ? -1.536 -3.355 3.706 1.00 62.84 84 PHE A O 1
ATOM 672 N N . MET A 1 85 ? -2.418 -1.896 2.244 1.00 56.94 85 MET A N 1
ATOM 673 C CA . MET A 1 85 ? -1.460 -2.198 1.182 1.00 56.94 85 MET A CA 1
ATOM 674 C C . MET A 1 85 ? -0.903 -0.931 0.552 1.00 56.94 85 MET A C 1
ATOM 676 O O . MET A 1 85 ? -1.560 -0.314 -0.288 1.00 56.94 85 MET A O 1
ATOM 680 N N . HIS A 1 86 ? 0.334 -0.575 0.913 1.00 67.38 86 HIS A N 1
ATOM 681 C CA . HIS A 1 86 ? 1.146 0.301 0.091 1.00 67.38 86 HIS A CA 1
ATOM 682 C C . HIS A 1 86 ? 2.674 0.345 0.351 1.00 67.38 86 HIS A C 1
ATOM 684 O O . HIS A 1 86 ? 3.146 0.089 1.457 1.00 67.38 86 HIS A O 1
ATOM 690 N N . THR A 1 87 ? 3.433 0.795 -0.666 1.00 62.56 87 THR A N 1
ATOM 691 C CA . THR A 1 87 ? 4.847 1.206 -0.607 1.00 62.56 87 THR A CA 1
ATOM 692 C C . THR A 1 87 ? 5.083 2.273 0.471 1.00 62.56 87 THR A C 1
ATOM 694 O O . THR A 1 87 ? 4.758 3.451 0.299 1.00 62.56 87 THR A O 1
ATOM 697 N N . ALA A 1 88 ? 5.659 1.872 1.601 1.00 63.31 88 ALA A N 1
ATOM 698 C CA . ALA A 1 88 ? 5.895 2.740 2.749 1.00 63.31 88 ALA A CA 1
ATOM 699 C C . ALA A 1 88 ? 7.380 3.062 2.936 1.00 63.31 88 ALA A C 1
ATOM 701 O O . ALA A 1 88 ? 8.241 2.182 2.903 1.00 63.31 88 ALA A O 1
ATOM 702 N N . ARG A 1 89 ? 7.685 4.335 3.196 1.00 74.75 89 ARG A N 1
ATOM 703 C CA . ARG A 1 89 ? 8.968 4.745 3.761 1.00 74.75 89 ARG A CA 1
ATOM 704 C C . ARG A 1 89 ? 8.959 4.443 5.251 1.00 74.75 89 ARG A C 1
ATOM 706 O O . ARG A 1 89 ? 8.202 5.030 6.019 1.00 74.75 89 ARG A O 1
ATOM 713 N N . MET A 1 90 ? 9.845 3.549 5.663 1.00 78.62 90 MET A N 1
ATOM 714 C CA . MET A 1 90 ? 9.940 3.091 7.048 1.00 78.62 90 MET A CA 1
ATOM 715 C C . MET A 1 90 ? 10.871 4.000 7.865 1.00 78.62 90 MET A C 1
ATOM 717 O O . MET A 1 90 ? 11.916 3.568 8.347 1.00 78.62 90 MET A O 1
ATOM 721 N N . PHE A 1 91 ? 10.521 5.284 7.981 1.00 79.88 91 PHE A N 1
ATOM 722 C CA . PHE A 1 91 ? 11.154 6.204 8.936 1.00 79.88 91 PHE A CA 1
ATOM 723 C C . PHE A 1 91 ? 10.551 6.024 10.342 1.00 79.88 91 PHE A C 1
ATOM 725 O O . PHE A 1 91 ? 9.404 5.585 10.436 1.00 79.88 91 PHE A O 1
ATOM 732 N N . PRO A 1 92 ? 11.249 6.414 11.432 1.00 84.38 92 PRO A N 1
ATOM 733 C CA . PRO A 1 92 ? 10.785 6.175 12.807 1.00 84.38 92 PRO A 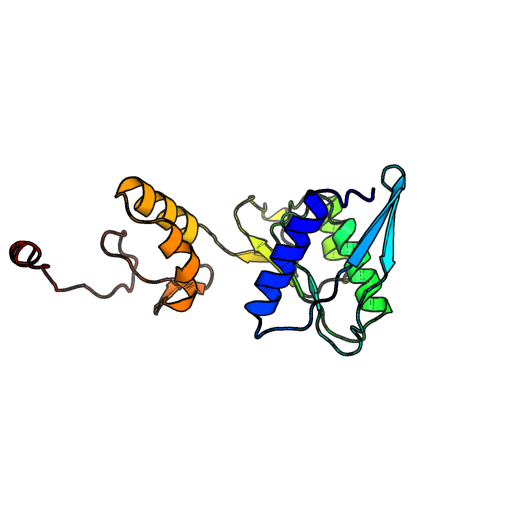CA 1
ATOM 734 C C . PRO A 1 92 ? 9.336 6.611 13.072 1.00 84.38 92 PRO A C 1
ATOM 736 O O . PRO A 1 92 ? 8.521 5.818 13.525 1.00 84.38 92 PRO A O 1
ATOM 739 N N . LEU A 1 93 ? 8.960 7.827 12.660 1.00 87.81 93 LEU A N 1
ATOM 740 C CA . LEU A 1 93 ? 7.595 8.330 12.856 1.00 87.81 93 LEU A CA 1
ATOM 741 C C . LEU A 1 93 ? 6.526 7.512 12.108 1.00 87.81 93 LEU A C 1
ATOM 743 O O . LEU A 1 93 ? 5.392 7.398 12.573 1.00 87.81 93 LEU A O 1
ATOM 747 N N . ALA A 1 94 ? 6.858 6.986 10.927 1.00 88.69 94 ALA A N 1
ATOM 748 C CA . ALA A 1 94 ? 5.949 6.129 10.175 1.00 88.69 94 ALA A CA 1
ATOM 749 C C . ALA A 1 94 ? 5.821 4.760 10.849 1.00 88.69 94 ALA A C 1
ATOM 751 O O . ALA A 1 94 ? 4.709 4.265 10.997 1.00 88.69 94 ALA A O 1
ATOM 752 N N . ILE A 1 95 ? 6.944 4.201 11.308 1.00 88.50 95 ILE A N 1
ATOM 753 C CA . ILE A 1 95 ? 7.003 2.942 12.054 1.00 88.50 95 ILE A CA 1
ATOM 754 C C . ILE A 1 95 ? 6.112 2.997 13.295 1.00 88.50 95 ILE A C 1
ATOM 756 O O . ILE A 1 95 ? 5.265 2.120 13.462 1.00 88.50 95 ILE A O 1
ATOM 760 N N . ASP A 1 96 ? 6.238 4.044 14.111 1.00 89.31 96 ASP A N 1
ATOM 761 C CA . ASP A 1 96 ? 5.455 4.197 15.341 1.00 89.31 96 ASP A CA 1
ATOM 762 C C . ASP A 1 96 ? 3.949 4.208 15.047 1.00 89.31 96 ASP A C 1
ATOM 764 O O . ASP A 1 96 ? 3.156 3.531 15.698 1.00 89.31 96 ASP A O 1
ATOM 768 N N . ARG A 1 97 ? 3.541 4.938 14.003 1.00 90.06 97 ARG A N 1
ATOM 769 C CA . ARG A 1 97 ? 2.134 5.043 13.591 1.00 90.06 97 ARG A CA 1
ATOM 770 C C . ARG A 1 97 ? 1.594 3.747 13.000 1.00 90.06 97 ARG A C 1
ATOM 772 O O . ARG A 1 97 ? 0.461 3.380 13.296 1.00 90.06 97 ARG A O 1
ATOM 779 N N . LEU A 1 98 ? 2.381 3.058 12.179 1.00 87.81 98 LEU A N 1
ATOM 780 C CA . LEU A 1 98 ? 2.003 1.773 11.584 1.00 87.81 98 LEU A CA 1
ATOM 781 C C . LEU A 1 98 ? 1.972 0.646 12.630 1.00 87.81 98 LEU A C 1
ATOM 783 O O . LEU A 1 98 ? 1.230 -0.316 12.463 1.00 87.81 98 LEU A O 1
ATOM 787 N N . SER A 1 99 ? 2.706 0.798 13.735 1.00 87.19 99 SER A N 1
ATOM 788 C CA . SER A 1 99 ? 2.729 -0.140 14.869 1.00 87.19 99 SER A CA 1
ATOM 789 C C . SER A 1 99 ? 1.676 0.153 15.941 1.00 87.19 99 SER A C 1
ATOM 791 O O . SER A 1 99 ? 1.642 -0.526 16.961 1.00 87.19 99 SER A O 1
ATOM 793 N N . SER A 1 100 ? 0.809 1.147 15.736 1.00 87.38 100 SER A N 1
ATOM 794 C CA . SER A 1 100 ? -0.182 1.596 16.730 1.00 87.38 100 SER A CA 1
ATOM 795 C C . SER A 1 100 ? -1.280 0.576 17.066 1.00 87.38 100 SER A C 1
ATOM 797 O O . SER A 1 100 ? -2.099 0.836 17.941 1.00 87.38 100 SER A O 1
ATOM 799 N N . GLY A 1 101 ? -1.327 -0.565 16.370 1.00 86.25 101 GLY A N 1
ATOM 800 C CA . GLY A 1 101 ? -2.394 -1.564 16.492 1.00 86.25 101 GLY A CA 1
ATOM 801 C C . GLY A 1 101 ? -3.622 -1.281 15.620 1.00 86.25 101 GLY A C 1
ATOM 802 O O . GLY A 1 101 ? -4.503 -2.127 15.536 1.00 86.25 101 GLY A O 1
ATOM 803 N N . LEU A 1 102 ? -3.655 -0.144 14.911 1.00 85.50 102 LEU A N 1
ATOM 804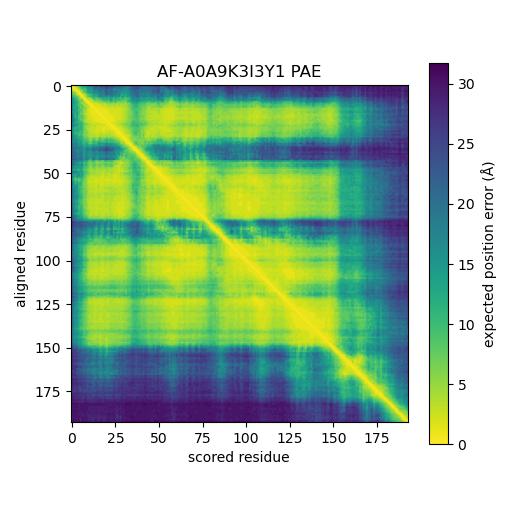 C CA . LEU A 1 102 ? -4.720 0.208 13.957 1.00 85.50 102 LEU A CA 1
ATOM 805 C C . LEU A 1 102 ? -4.708 -0.640 12.672 1.00 85.50 102 LEU A C 1
ATOM 807 O O . LEU A 1 102 ? -5.634 -0.566 11.867 1.00 85.50 102 LEU A O 1
ATOM 811 N N . PHE A 1 103 ? -3.642 -1.405 12.437 1.00 85.25 103 PHE A N 1
ATOM 812 C CA . PHE A 1 103 ? -3.421 -2.138 11.195 1.00 85.25 103 PHE A CA 1
ATOM 813 C C . PHE A 1 103 ? -3.213 -3.620 11.486 1.00 85.25 103 PHE A C 1
ATOM 815 O O . PHE A 1 103 ? -2.347 -3.977 12.282 1.00 85.25 103 PHE A O 1
ATOM 822 N N . GLN A 1 104 ? -3.969 -4.481 10.801 1.00 84.62 104 GLN A N 1
ATOM 823 C CA . GLN A 1 104 ? -3.747 -5.926 10.865 1.00 84.62 104 GLN A CA 1
ATOM 824 C C . GLN A 1 104 ? -2.526 -6.333 10.034 1.00 84.62 104 GLN A C 1
ATOM 826 O O . GLN A 1 104 ? -1.704 -7.131 10.469 1.00 84.62 104 GLN A O 1
ATOM 831 N N . GLU A 1 105 ? -2.421 -5.772 8.831 1.00 85.06 105 GLU A N 1
ATOM 832 C CA . GLU A 1 105 ? -1.350 -6.022 7.869 1.00 85.06 105 GLU A CA 1
ATOM 833 C C . GLU A 1 105 ? -0.982 -4.698 7.200 1.00 85.06 105 GLU A C 1
ATOM 835 O O . GLU A 1 105 ? -1.861 -3.884 6.918 1.00 85.06 105 GLU A O 1
ATOM 840 N N . VAL A 1 106 ? 0.306 -4.499 6.933 1.00 85.19 106 VAL A N 1
ATOM 841 C CA . VAL A 1 106 ? 0.876 -3.371 6.195 1.00 85.19 106 VAL A CA 1
ATOM 842 C C . VAL A 1 106 ? 1.715 -3.958 5.069 1.00 85.19 106 VAL A C 1
ATOM 844 O O . VAL A 1 106 ? 2.793 -4.485 5.304 1.00 85.19 106 VAL A O 1
ATOM 847 N N . ILE A 1 107 ? 1.231 -3.894 3.835 1.00 86.56 107 ILE A N 1
ATOM 848 C CA . ILE A 1 107 ? 1.897 -4.521 2.689 1.00 86.56 107 ILE A CA 1
ATOM 849 C C . ILE A 1 107 ? 2.647 -3.455 1.887 1.00 86.56 107 ILE A C 1
ATOM 851 O O . ILE A 1 107 ? 2.012 -2.567 1.343 1.00 86.56 107 ILE A O 1
ATOM 855 N N . THR A 1 108 ? 3.966 -3.549 1.753 1.00 86.31 108 THR A N 1
ATOM 856 C CA . THR A 1 108 ? 4.813 -2.645 0.950 1.00 86.31 108 THR A CA 1
ATOM 857 C C . THR A 1 108 ? 5.519 -3.399 -0.175 1.00 86.31 108 THR A C 1
ATOM 859 O O . THR A 1 108 ? 5.525 -4.624 -0.197 1.00 86.31 108 THR A O 1
ATOM 862 N N . THR A 1 109 ? 6.138 -2.686 -1.114 1.00 86.88 109 THR A N 1
ATOM 863 C CA . THR A 1 109 ? 7.058 -3.266 -2.105 1.00 86.88 109 THR A CA 1
ATOM 864 C C . THR A 1 109 ? 8.509 -3.078 -1.673 1.00 86.88 109 THR A C 1
ATOM 866 O O . THR A 1 109 ? 8.821 -2.145 -0.934 1.00 86.88 109 THR A O 1
ATOM 869 N N . ASN A 1 110 ? 9.426 -3.893 -2.195 1.00 85.56 110 ASN A N 1
ATOM 870 C CA . ASN A 1 110 ? 10.872 -3.720 -1.993 1.00 85.56 110 ASN A CA 1
ATOM 871 C C . ASN A 1 110 ? 11.507 -2.627 -2.886 1.00 85.56 110 ASN A C 1
ATOM 873 O O . ASN A 1 110 ? 12.723 -2.606 -3.060 1.00 85.56 110 ASN A O 1
ATOM 877 N N . THR A 1 111 ? 10.705 -1.717 -3.452 1.00 87.00 111 THR A N 1
ATOM 878 C CA . THR A 1 111 ? 11.184 -0.563 -4.243 1.00 87.00 111 THR A CA 1
ATOM 879 C C . THR A 1 111 ? 11.985 0.429 -3.402 1.00 87.00 111 THR A C 1
ATOM 881 O O . THR A 1 111 ? 12.838 1.140 -3.927 1.00 87.00 111 THR A O 1
ATOM 884 N N . ILE A 1 112 ? 11.716 0.474 -2.096 1.00 85.88 112 ILE A N 1
ATOM 885 C CA . ILE A 1 112 ? 12.540 1.146 -1.096 1.00 85.88 112 ILE A CA 1
ATOM 886 C C . ILE A 1 112 ? 12.985 0.073 -0.111 1.00 85.88 112 ILE A C 1
ATOM 888 O O . ILE A 1 112 ? 12.159 -0.665 0.428 1.00 85.88 112 ILE A O 1
ATOM 892 N N . LEU A 1 113 ? 14.294 -0.019 0.117 1.00 83.75 113 LEU A N 1
ATOM 893 C CA . LEU A 1 113 ? 14.853 -0.995 1.042 1.00 83.75 113 LEU A CA 1
ATOM 894 C C . LEU A 1 113 ? 14.357 -0.727 2.466 1.00 83.75 113 LEU A C 1
ATOM 896 O O . LEU A 1 113 ? 14.515 0.370 3.006 1.00 83.75 113 LEU A O 1
ATOM 900 N N . VAL A 1 114 ? 13.796 -1.763 3.084 1.00 84.19 114 VAL A N 1
ATOM 901 C CA . VAL A 1 114 ? 13.464 -1.780 4.508 1.00 84.19 114 VAL A CA 1
ATOM 902 C C . VAL A 1 114 ? 14.610 -2.475 5.233 1.00 84.19 114 VAL A C 1
ATOM 904 O O . VAL A 1 114 ? 14.875 -3.649 4.990 1.00 84.19 114 VAL A O 1
ATOM 907 N N . SER A 1 115 ? 15.321 -1.753 6.101 1.00 84.19 115 SER A N 1
ATOM 908 C CA . SER A 1 115 ? 16.356 -2.362 6.947 1.00 84.19 115 SER A CA 1
ATOM 909 C C . SER A 1 115 ? 15.728 -3.324 7.953 1.00 84.19 115 SER A C 1
ATOM 911 O O . SER A 1 115 ? 14.656 -3.018 8.467 1.00 84.19 115 SER A O 1
ATOM 913 N N . GLU A 1 116 ? 16.424 -4.396 8.329 1.00 82.94 116 GLU A N 1
ATOM 914 C CA . GLU A 1 116 ? 15.932 -5.412 9.280 1.00 82.94 116 GLU A CA 1
ATOM 915 C C . GLU A 1 116 ? 15.354 -4.820 10.576 1.00 82.94 116 GLU A C 1
ATOM 917 O O . GLU A 1 116 ? 14.258 -5.179 10.991 1.00 82.94 116 GLU A O 1
ATOM 922 N N . LYS A 1 117 ? 16.019 -3.813 11.158 1.00 84.19 117 LYS A N 1
ATOM 923 C CA . LYS A 1 117 ? 15.559 -3.101 12.368 1.00 84.19 117 LYS A CA 1
ATOM 924 C C . LYS A 1 117 ? 14.224 -2.348 12.228 1.00 84.19 117 LYS A C 1
ATOM 926 O O . LYS A 1 117 ? 13.664 -1.921 13.228 1.00 84.19 117 LYS A O 1
ATOM 931 N N . ASN A 1 118 ? 13.763 -2.133 10.998 1.00 84.69 118 ASN A N 1
ATOM 932 C CA . ASN A 1 118 ? 12.537 -1.406 10.676 1.00 84.69 118 ASN A CA 1
ATOM 933 C C . ASN A 1 118 ? 11.396 -2.358 10.277 1.00 84.69 118 ASN A C 1
ATOM 935 O O . ASN A 1 118 ? 10.331 -1.883 9.879 1.00 84.69 118 ASN A O 1
ATOM 939 N N . TYR A 1 119 ? 11.612 -3.678 10.342 1.00 82.75 119 TYR A N 1
ATOM 940 C CA . TYR A 1 119 ? 10.539 -4.648 10.165 1.00 82.75 119 TYR A CA 1
ATOM 941 C C . TYR A 1 119 ? 9.621 -4.638 11.378 1.00 82.75 119 TYR A C 1
ATOM 943 O O . TYR A 1 119 ? 10.063 -4.643 12.525 1.00 82.75 119 TYR A O 1
ATOM 951 N N . LEU A 1 120 ? 8.325 -4.633 11.095 1.00 81.88 120 LEU A N 1
ATOM 952 C CA . LEU A 1 120 ? 7.268 -4.614 12.094 1.00 81.88 120 LEU A CA 1
ATOM 953 C C . LEU A 1 120 ? 6.451 -5.894 11.951 1.00 81.88 120 LEU A C 1
ATOM 955 O O . LEU A 1 120 ? 6.327 -6.382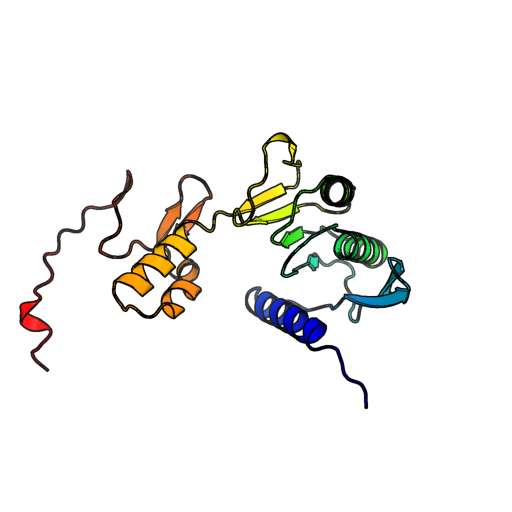 10.827 1.00 81.88 120 LEU A O 1
ATOM 959 N N . PRO A 1 121 ? 5.845 -6.415 13.030 1.00 81.50 121 PRO A N 1
ATOM 960 C CA . PRO A 1 121 ? 5.039 -7.630 12.954 1.00 81.50 121 PRO A CA 1
ATOM 961 C C . PRO A 1 121 ? 3.965 -7.638 11.847 1.00 81.50 121 PRO A C 1
ATOM 963 O O . PRO A 1 121 ? 3.851 -8.662 11.179 1.00 81.50 121 PRO A O 1
ATOM 966 N N . PRO A 1 122 ? 3.212 -6.543 11.581 1.00 81.50 122 PRO A N 1
ATOM 967 C CA . PRO A 1 122 ? 2.227 -6.541 10.498 1.00 81.50 122 PRO A CA 1
ATOM 968 C C . PRO A 1 122 ? 2.831 -6.276 9.105 1.00 81.50 122 PRO A C 1
ATOM 970 O O . PRO A 1 122 ? 2.084 -6.259 8.129 1.00 81.50 122 PRO A O 1
ATOM 973 N N . LEU A 1 123 ? 4.139 -6.014 8.976 1.00 86.12 123 LEU A N 1
ATOM 974 C CA . LEU A 1 123 ? 4.755 -5.616 7.707 1.00 86.12 123 LEU A CA 1
ATOM 975 C C . LEU A 1 123 ? 4.985 -6.822 6.787 1.00 86.12 123 LEU A C 1
ATOM 977 O O . LEU A 1 123 ? 5.725 -7.745 7.118 1.00 86.12 123 LEU A O 1
ATOM 981 N N . ILE A 1 124 ? 4.436 -6.754 5.579 1.00 85.94 124 ILE A N 1
ATOM 982 C CA . ILE A 1 124 ? 4.657 -7.709 4.493 1.00 85.94 124 ILE A CA 1
ATOM 983 C C . ILE A 1 124 ? 5.363 -6.969 3.356 1.00 85.94 124 ILE A C 1
ATOM 985 O O . ILE A 1 124 ? 4.902 -5.916 2.922 1.00 85.94 124 ILE A O 1
ATOM 989 N N . VAL A 1 125 ? 6.472 -7.510 2.849 1.00 84.75 125 VAL A N 1
ATOM 990 C CA . VAL A 1 125 ? 7.221 -6.909 1.734 1.00 84.75 125 VAL A CA 1
ATOM 991 C C . VAL A 1 125 ? 7.058 -7.767 0.481 1.00 84.75 125 VAL A C 1
ATOM 993 O O . VAL A 1 125 ? 7.504 -8.911 0.438 1.00 84.75 125 VAL A O 1
ATOM 996 N N . LEU A 1 126 ? 6.439 -7.205 -0.555 1.00 84.62 126 LEU A N 1
ATOM 997 C CA . LEU A 1 126 ? 6.291 -7.821 -1.869 1.00 84.62 126 LEU A CA 1
ATOM 998 C C . LEU A 1 126 ? 7.496 -7.489 -2.753 1.00 84.62 126 LEU A C 1
ATOM 1000 O O . LEU A 1 126 ? 7.886 -6.326 -2.897 1.00 84.62 126 LEU A O 1
ATOM 1004 N N . LEU A 1 127 ? 8.076 -8.515 -3.375 1.00 82.56 127 LEU A N 1
ATOM 1005 C CA . LEU A 1 127 ? 9.152 -8.332 -4.344 1.00 82.56 127 LEU A CA 1
ATOM 1006 C C . LEU A 1 127 ? 8.579 -7.873 -5.685 1.00 82.56 127 LEU A C 1
ATOM 1008 O O . LEU A 1 127 ? 7.687 -8.517 -6.235 1.00 82.56 127 LEU A O 1
ATOM 1012 N N . VAL A 1 128 ? 9.146 -6.799 -6.231 1.00 85.25 128 VAL A N 1
ATOM 1013 C CA . VAL A 1 128 ? 8.879 -6.337 -7.604 1.00 85.25 128 VAL A CA 1
ATOM 1014 C C . VAL A 1 128 ? 10.043 -6.622 -8.556 1.00 85.25 128 VAL A C 1
ATOM 1016 O O . VAL A 1 128 ? 10.022 -6.168 -9.693 1.00 85.25 128 VAL A O 1
ATOM 1019 N N . ALA A 1 129 ? 11.059 -7.369 -8.104 1.00 83.88 129 ALA A N 1
ATOM 1020 C CA . ALA A 1 129 ? 12.264 -7.661 -8.883 1.00 83.88 129 ALA A CA 1
ATOM 1021 C C . ALA A 1 129 ? 11.936 -8.295 -10.242 1.00 83.88 129 ALA A C 1
ATOM 1023 O O . ALA A 1 129 ? 12.441 -7.819 -11.250 1.00 83.88 129 ALA A O 1
ATOM 1024 N N . ASN A 1 130 ? 11.031 -9.278 -10.276 1.00 80.38 130 ASN A N 1
ATOM 1025 C CA . ASN A 1 130 ? 10.613 -9.925 -11.523 1.00 80.38 130 ASN A CA 1
ATOM 1026 C C . ASN A 1 130 ? 9.938 -8.921 -12.465 1.00 80.38 130 ASN A C 1
ATOM 1028 O O . ASN A 1 130 ? 10.348 -8.792 -13.606 1.00 80.38 130 ASN A O 1
ATOM 1032 N N . LEU A 1 131 ? 8.982 -8.126 -11.964 1.00 83.31 131 LEU A N 1
ATOM 1033 C CA . LEU A 1 131 ? 8.308 -7.094 -12.761 1.00 83.31 131 LEU A CA 1
ATOM 1034 C C . LEU A 1 131 ? 9.311 -6.118 -13.403 1.00 83.31 131 LEU A C 1
ATOM 1036 O O . LEU A 1 131 ? 9.161 -5.735 -14.562 1.00 83.31 131 LEU A O 1
ATOM 1040 N N . LEU A 1 132 ? 10.333 -5.709 -12.647 1.00 88.12 132 LEU A N 1
ATOM 1041 C CA . LEU A 1 132 ? 11.375 -4.804 -13.129 1.00 88.12 132 LEU A CA 1
ATOM 1042 C C . LEU A 1 132 ? 12.333 -5.489 -14.110 1.00 88.12 132 LEU A C 1
ATOM 1044 O O . LEU A 1 132 ? 12.658 -4.887 -15.127 1.00 88.12 132 LEU A O 1
ATOM 1048 N N . GLY A 1 133 ? 12.763 -6.720 -13.823 1.00 86.06 133 GLY A N 1
ATOM 1049 C CA . GLY A 1 133 ? 13.634 -7.504 -14.701 1.00 86.06 133 GLY A CA 1
ATOM 1050 C C . GLY A 1 133 ? 12.997 -7.730 -16.068 1.00 86.06 133 GLY A C 1
ATOM 1051 O O . GLY A 1 133 ? 13.610 -7.425 -17.085 1.00 86.06 133 GLY A O 1
ATOM 1052 N N . GLU A 1 134 ? 11.726 -8.122 -16.079 1.00 81.19 134 GLU A N 1
ATOM 1053 C CA . GLU A 1 134 ? 10.933 -8.286 -17.298 1.00 81.19 134 GLU A CA 1
ATOM 1054 C C . GLU A 1 134 ? 10.766 -6.972 -18.056 1.00 81.19 134 GLU A C 1
ATOM 1056 O O . GLU A 1 134 ? 10.959 -6.909 -19.264 1.00 81.19 134 GLU A O 1
ATOM 1061 N N . SER A 1 135 ? 10.485 -5.876 -17.347 1.00 88.81 135 SER A N 1
ATOM 1062 C CA . SER A 1 135 ? 10.396 -4.559 -17.988 1.00 88.81 135 SER A CA 1
ATOM 1063 C C . SER A 1 135 ? 11.710 -4.160 -18.668 1.00 88.81 135 SER A C 1
ATOM 1065 O O . SER A 1 135 ? 11.681 -3.567 -19.741 1.00 88.81 135 SER A O 1
ATOM 1067 N N . ILE A 1 136 ? 12.857 -4.473 -18.055 1.00 87.81 136 ILE A N 1
ATOM 1068 C CA . ILE A 1 136 ? 14.181 -4.204 -18.629 1.00 87.81 136 ILE A CA 1
ATOM 1069 C C . ILE A 1 136 ? 14.420 -5.085 -19.857 1.00 87.81 136 ILE A C 1
ATOM 1071 O O . ILE A 1 136 ? 14.865 -4.565 -20.875 1.00 87.81 136 ILE A O 1
ATOM 1075 N N . TRP A 1 137 ? 14.100 -6.380 -19.779 1.00 86.62 137 TRP A N 1
ATOM 1076 C CA . TRP A 1 137 ? 14.239 -7.306 -20.905 1.00 86.62 137 TRP A CA 1
ATOM 1077 C C . TRP A 1 137 ? 13.371 -6.881 -22.097 1.00 86.62 137 TRP A C 1
ATOM 1079 O O . TRP A 1 137 ? 13.882 -6.752 -23.204 1.00 86.62 137 TRP A O 1
ATOM 1089 N N . HIS A 1 138 ? 12.106 -6.519 -21.857 1.00 88.25 138 HIS A N 1
ATOM 1090 C CA . HIS A 1 138 ? 11.213 -6.007 -22.900 1.00 88.25 138 HIS A CA 1
ATOM 1091 C C . HIS A 1 138 ? 11.765 -4.744 -23.574 1.00 88.25 138 HIS A C 1
ATOM 1093 O O . HIS A 1 138 ? 11.680 -4.608 -24.787 1.00 88.25 138 HIS A O 1
ATOM 1099 N N . VAL A 1 139 ? 12.344 -3.816 -22.804 1.00 89.31 139 VAL A N 1
ATOM 1100 C CA . VAL A 1 139 ? 12.965 -2.605 -23.366 1.00 89.31 139 VAL A CA 1
ATOM 1101 C C . VAL A 1 139 ? 14.230 -2.931 -24.160 1.00 89.31 139 VAL A C 1
ATOM 1103 O O . VAL A 1 139 ? 14.503 -2.261 -25.148 1.00 89.31 139 VAL A O 1
ATOM 1106 N N . HIS A 1 140 ? 15.014 -3.917 -23.723 1.00 91.50 140 HIS A N 1
ATOM 1107 C CA . HIS A 1 140 ? 16.244 -4.321 -24.400 1.00 91.50 140 HIS A CA 1
ATOM 1108 C C . HIS A 1 140 ? 15.971 -4.998 -25.752 1.00 91.50 140 HIS A C 1
ATOM 1110 O O . HIS A 1 140 ? 16.665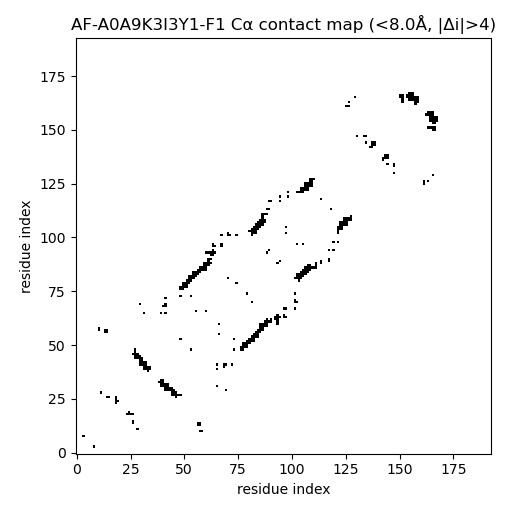 -4.699 -26.719 1.00 91.50 140 HIS A O 1
ATOM 1116 N N . ASP A 1 141 ? 14.957 -5.863 -25.817 1.00 89.12 141 ASP A N 1
ATOM 1117 C CA . ASP A 1 141 ? 14.607 -6.651 -27.010 1.00 89.12 141 ASP A CA 1
ATOM 1118 C C . ASP A 1 141 ? 13.443 -6.039 -27.823 1.00 89.12 141 ASP A C 1
ATOM 1120 O O . ASP A 1 141 ? 12.827 -6.719 -28.641 1.00 89.12 141 ASP A O 1
ATOM 1124 N N . ASP A 1 142 ? 13.113 -4.760 -27.603 1.00 90.69 142 ASP A N 1
ATOM 1125 C CA . ASP A 1 142 ? 12.027 -4.037 -28.292 1.00 90.69 142 ASP A CA 1
ATOM 1126 C C . ASP A 1 142 ? 10.635 -4.713 -28.199 1.00 90.69 142 ASP A C 1
ATOM 1128 O O . ASP A 1 142 ? 9.744 -4.495 -29.029 1.00 90.69 142 ASP A O 1
ATOM 1132 N N . TYR A 1 143 ? 10.390 -5.485 -27.137 1.00 83.94 143 TYR A N 1
ATOM 1133 C CA . TYR A 1 143 ? 9.074 -6.048 -26.844 1.00 83.94 143 TYR A CA 1
ATOM 1134 C C . TYR A 1 143 ? 8.144 -5.033 -26.154 1.00 83.94 143 TYR A C 1
ATOM 1136 O O . TYR A 1 143 ? 8.567 -4.214 -25.329 1.00 83.94 143 TYR A O 1
ATOM 1144 N N . PRO A 1 144 ? 6.819 -5.107 -26.389 1.00 85.31 144 PRO A N 1
ATOM 1145 C CA . PRO A 1 144 ? 5.867 -4.208 -25.746 1.00 85.31 144 PRO A CA 1
ATOM 1146 C C . PRO A 1 144 ? 5.837 -4.371 -24.215 1.00 85.31 144 PRO A C 1
ATOM 1148 O O . PRO A 1 144 ? 5.421 -5.400 -23.682 1.00 85.31 144 PRO A O 1
ATOM 1151 N N . VAL A 1 145 ? 6.232 -3.328 -23.478 1.00 85.00 145 VAL A N 1
ATOM 1152 C CA . VAL A 1 145 ? 6.281 -3.325 -21.996 1.00 85.00 145 VAL A CA 1
ATOM 1153 C C . VAL A 1 145 ? 4.890 -3.463 -21.356 1.00 85.00 145 VAL A C 1
ATOM 1155 O O . VAL A 1 145 ? 4.753 -3.897 -20.215 1.00 85.00 145 VAL A O 1
ATOM 1158 N N . ASN A 1 146 ? 3.816 -3.123 -22.070 1.00 85.38 146 ASN A N 1
ATOM 1159 C CA . ASN A 1 146 ? 2.450 -3.255 -21.555 1.00 85.38 146 ASN A CA 1
ATOM 1160 C C . ASN A 1 146 ? 2.050 -4.711 -21.255 1.00 85.38 146 ASN A C 1
ATOM 1162 O O . ASN A 1 146 ? 1.172 -4.914 -20.420 1.00 85.38 146 ASN A O 1
ATOM 1166 N N . LEU A 1 147 ? 2.693 -5.704 -21.879 1.00 81.00 147 LEU A N 1
ATOM 1167 C CA . LEU A 1 147 ? 2.454 -7.127 -21.607 1.00 81.00 147 LEU A CA 1
ATOM 1168 C C . LEU A 1 147 ? 2.864 -7.515 -20.177 1.00 81.00 147 LEU A C 1
ATOM 1170 O O . LEU A 1 147 ? 2.189 -8.309 -19.523 1.00 81.00 147 LEU A O 1
ATOM 1174 N N . VAL A 1 148 ? 3.898 -6.858 -19.642 1.00 80.94 148 VAL A N 1
ATOM 1175 C CA . VAL A 1 148 ? 4.401 -7.051 -18.274 1.00 80.94 148 VAL A CA 1
ATOM 1176 C C . VAL A 1 148 ? 3.323 -6.734 -17.219 1.00 80.94 148 VAL A C 1
ATOM 1178 O O . VAL A 1 148 ? 3.283 -7.326 -16.141 1.00 80.94 148 VAL A O 1
ATOM 1181 N N . MET A 1 149 ? 2.381 -5.832 -17.525 1.00 76.62 149 MET A N 1
ATOM 1182 C CA . MET A 1 149 ? 1.354 -5.370 -16.577 1.00 76.62 149 MET A CA 1
ATOM 1183 C C . MET A 1 149 ? 0.295 -6.431 -16.224 1.00 76.62 149 MET A C 1
ATOM 1185 O O . MET A 1 149 ? -0.430 -6.248 -15.240 1.00 76.62 149 MET A O 1
ATOM 1189 N N . ASN A 1 150 ? 0.225 -7.532 -16.984 1.00 69.50 150 ASN A N 1
ATOM 1190 C CA . ASN A 1 150 ? -0.750 -8.616 -16.806 1.00 69.50 150 ASN A CA 1
ATOM 1191 C C . ASN A 1 150 ? -0.108 -9.959 -16.399 1.00 69.50 150 ASN A C 1
ATOM 1193 O O . ASN A 1 150 ? -0.803 -10.965 -16.294 1.00 69.50 150 ASN A O 1
ATOM 1197 N N . MET A 1 151 ? 1.197 -9.991 -16.105 1.00 62.34 151 MET A N 1
ATOM 1198 C CA . MET A 1 151 ? 1.948 -11.233 -15.841 1.00 62.34 151 MET A CA 1
ATOM 1199 C C . MET A 1 151 ? 1.373 -12.128 -14.735 1.00 62.34 151 MET A C 1
ATOM 1201 O O . MET A 1 151 ? 1.489 -13.350 -14.801 1.00 62.34 151 MET A O 1
ATOM 1205 N N . ASN A 1 152 ? 0.730 -11.543 -13.721 1.00 55.06 152 ASN A N 1
ATOM 1206 C CA . ASN A 1 152 ? 0.179 -12.298 -12.591 1.00 55.06 152 ASN A CA 1
ATOM 1207 C C . ASN A 1 152 ? -1.132 -13.035 -12.920 1.00 55.06 152 ASN A C 1
ATOM 1209 O O . ASN A 1 152 ? -1.544 -13.891 -12.140 1.00 55.06 152 ASN A O 1
ATOM 1213 N N . GLU A 1 153 ? -1.799 -12.697 -14.028 1.00 57.84 153 GLU A N 1
ATOM 1214 C CA . GLU A 1 153 ? -3.037 -13.357 -14.469 1.00 57.84 153 GLU A CA 1
ATOM 1215 C C . GLU A 1 153 ? -2.735 -14.648 -15.259 1.00 57.84 153 GLU A C 1
ATOM 1217 O O . GLU A 1 153 ? -3.573 -15.544 -15.309 1.00 57.84 153 GLU A O 1
ATOM 1222 N N . GLU A 1 154 ? -1.509 -14.790 -15.783 1.00 51.22 154 GLU A N 1
ATOM 1223 C CA . GLU A 1 154 ? -1.073 -15.914 -16.631 1.00 51.22 154 GLU A CA 1
ATOM 1224 C C . GLU A 1 154 ? 0.078 -16.758 -16.038 1.00 51.22 154 GLU A C 1
ATOM 1226 O O . GLU A 1 154 ? 0.532 -17.715 -16.664 1.00 51.22 154 GLU A O 1
ATOM 1231 N N . GLY A 1 155 ? 0.585 -16.414 -14.849 1.00 54.66 155 GLY A N 1
ATOM 1232 C CA . GLY A 1 155 ? 1.764 -17.057 -14.260 1.00 54.66 155 GLY A CA 1
ATOM 1233 C C . GLY A 1 155 ? 1.518 -18.478 -13.733 1.00 54.66 155 GLY A C 1
ATOM 1234 O O . GLY A 1 155 ? 0.712 -18.682 -12.818 1.00 54.66 155 GLY A O 1
ATOM 1235 N N . ASN A 1 156 ? 2.258 -19.453 -14.267 1.00 57.59 156 ASN A N 1
ATOM 1236 C CA . ASN A 1 156 ? 2.244 -20.865 -13.863 1.00 57.59 156 ASN A CA 1
ATOM 1237 C C . ASN A 1 156 ? 3.342 -21.230 -12.844 1.00 57.59 156 ASN A C 1
ATOM 1239 O O . ASN A 1 156 ? 3.216 -22.245 -12.161 1.00 57.59 156 ASN A O 1
ATOM 1243 N N . GLN A 1 157 ? 4.374 -20.399 -12.688 1.00 58.62 157 GLN A N 1
ATOM 1244 C CA . GLN A 1 157 ? 5.460 -20.590 -11.723 1.00 58.62 157 GLN A CA 1
ATOM 1245 C C . GLN A 1 157 ? 5.295 -19.661 -10.517 1.00 58.62 157 GLN A C 1
ATOM 1247 O O . GLN A 1 157 ? 4.575 -18.667 -10.587 1.00 58.62 157 GLN A O 1
ATOM 1252 N N . ALA A 1 158 ? 5.940 -19.974 -9.388 1.00 60.19 158 ALA A N 1
ATOM 1253 C CA . ALA A 1 158 ? 5.890 -19.161 -8.172 1.00 60.19 158 ALA A CA 1
ATOM 1254 C C . ALA A 1 158 ? 7.296 -18.881 -7.638 1.00 60.19 158 ALA A C 1
ATOM 1256 O O . ALA A 1 158 ? 8.070 -19.802 -7.388 1.00 60.19 158 ALA A O 1
ATOM 1257 N N . CYS A 1 159 ? 7.604 -17.605 -7.398 1.00 54.56 159 CYS A N 1
ATOM 1258 C CA . CYS A 1 159 ? 8.884 -17.193 -6.837 1.00 54.56 159 CYS A CA 1
ATOM 1259 C C . CYS A 1 159 ? 9.134 -17.927 -5.504 1.00 54.56 159 CYS A C 1
ATOM 1261 O O . CYS A 1 159 ? 8.300 -17.840 -4.596 1.00 54.56 159 CYS A O 1
ATOM 1263 N N . PRO A 1 160 ? 10.277 -18.607 -5.316 1.00 53.72 160 PRO A N 1
ATOM 1264 C CA . PRO A 1 160 ? 10.539 -19.363 -4.093 1.00 53.72 160 PRO A CA 1
ATOM 1265 C C . PRO A 1 160 ? 10.588 -18.466 -2.847 1.00 53.72 160 PRO A C 1
ATOM 1267 O O . PRO A 1 160 ? 10.218 -18.926 -1.764 1.00 53.72 160 PRO A O 1
ATOM 1270 N N . GLN A 1 161 ? 10.964 -17.193 -3.026 1.00 49.25 161 GLN A N 1
ATOM 1271 C CA . GLN A 1 161 ? 11.228 -16.217 -1.970 1.00 49.25 161 GLN A CA 1
ATOM 1272 C C . GLN A 1 161 ? 9.975 -15.446 -1.519 1.00 49.25 161 GLN A C 1
ATOM 1274 O O . GLN A 1 161 ? 9.754 -15.298 -0.322 1.00 49.25 161 GLN A O 1
ATOM 1279 N N . CYS A 1 162 ? 9.134 -14.983 -2.452 1.00 54.28 162 CYS A N 1
ATOM 1280 C CA . CYS A 1 162 ? 7.933 -14.191 -2.133 1.00 54.28 162 CYS A CA 1
ATOM 1281 C C . CYS A 1 162 ? 6.608 -14.829 -2.572 1.00 54.28 162 CYS A C 1
ATOM 1283 O O . CYS A 1 162 ? 5.552 -14.246 -2.345 1.00 54.28 162 CYS A O 1
ATOM 1285 N N . LYS A 1 163 ? 6.646 -16.005 -3.211 1.00 57.97 163 LYS A N 1
ATOM 1286 C CA . LYS A 1 163 ? 5.483 -16.733 -3.754 1.00 57.97 163 LYS A CA 1
ATOM 1287 C C . LYS A 1 163 ? 4.685 -15.990 -4.833 1.00 57.97 163 LYS A C 1
ATOM 1289 O O . LYS A 1 163 ? 3.653 -16.498 -5.265 1.00 57.97 163 LYS A O 1
ATOM 1294 N N . THR A 1 164 ? 5.167 -14.840 -5.315 1.00 56.66 164 THR A N 1
ATOM 1295 C CA . THR A 1 164 ? 4.595 -14.148 -6.478 1.00 56.66 164 THR A CA 1
ATOM 1296 C C . THR A 1 164 ? 4.594 -15.083 -7.682 1.00 56.66 164 THR A C 1
ATOM 1298 O O . THR A 1 164 ? 5.632 -15.668 -8.001 1.00 56.66 164 THR A O 1
ATOM 1301 N N . ARG A 1 165 ? 3.437 -15.226 -8.338 1.00 58.72 165 ARG A N 1
ATOM 1302 C CA . ARG A 1 165 ? 3.324 -16.023 -9.560 1.00 58.72 165 ARG A CA 1
ATOM 1303 C C . ARG A 1 165 ? 3.901 -15.278 -10.758 1.00 58.72 165 ARG A C 1
ATOM 1305 O O . ARG A 1 165 ? 3.709 -14.074 -10.862 1.00 58.72 165 ARG A O 1
ATOM 1312 N N . TYR A 1 166 ? 4.593 -15.984 -11.641 1.00 58.44 166 TYR A N 1
ATOM 1313 C CA . TYR A 1 166 ? 5.142 -15.441 -12.881 1.00 58.44 166 TYR A CA 1
ATOM 1314 C C . TYR A 1 166 ? 5.049 -16.487 -13.996 1.00 58.44 166 TYR A C 1
ATOM 1316 O O . TYR A 1 166 ? 4.856 -17.675 -13.728 1.00 58.44 166 TYR A O 1
ATOM 1324 N N . LYS A 1 167 ? 5.122 -16.032 -15.246 1.00 60.06 167 LYS A N 1
ATOM 1325 C CA . LYS A 1 167 ? 5.206 -16.885 -16.434 1.00 60.06 167 LYS A CA 1
ATOM 1326 C C . LYS A 1 167 ? 6.660 -16.873 -16.892 1.00 60.06 167 LYS A C 1
ATOM 1328 O O . LYS A 1 167 ? 7.245 -15.794 -16.967 1.00 60.06 167 LYS A O 1
ATOM 1333 N N . GLN A 1 168 ? 7.247 -18.041 -17.137 1.00 58.88 168 GLN A N 1
ATOM 1334 C CA . GLN A 1 168 ? 8.573 -18.113 -17.747 1.00 58.88 168 GLN A CA 1
ATOM 1335 C C . GLN A 1 168 ? 8.477 -17.558 -19.171 1.00 58.88 168 GLN A C 1
ATOM 1337 O O . GLN A 1 168 ? 7.578 -17.931 -19.923 1.00 58.88 168 GLN A O 1
ATOM 1342 N N . ILE A 1 169 ? 9.362 -16.624 -19.510 1.00 57.44 169 ILE A N 1
ATOM 1343 C CA . ILE A 1 169 ? 9.468 -16.050 -20.852 1.00 57.44 169 ILE A CA 1
ATOM 1344 C C . ILE A 1 169 ? 10.781 -16.540 -21.460 1.00 57.44 169 ILE A C 1
ATOM 1346 O O . ILE A 1 169 ? 11.809 -16.612 -20.775 1.00 57.44 169 ILE A O 1
ATOM 1350 N N . LYS A 1 170 ? 10.727 -16.919 -22.739 1.00 47.22 170 LYS A N 1
ATOM 1351 C CA . LYS A 1 170 ? 11.858 -17.450 -23.500 1.00 47.22 170 LYS A CA 1
ATOM 1352 C C . LYS A 1 170 ? 13.050 -16.485 -23.422 1.00 47.22 170 LYS A C 1
ATOM 1354 O O . LYS A 1 170 ? 12.919 -15.317 -23.766 1.00 47.22 170 LYS A O 1
ATOM 1359 N N . GLY A 1 171 ? 14.205 -16.974 -22.962 1.00 51.41 171 GLY A N 1
ATOM 1360 C CA . GLY A 1 171 ? 15.444 -16.186 -22.829 1.00 51.41 171 GLY A CA 1
ATOM 1361 C C . GLY A 1 171 ? 15.840 -15.784 -21.401 1.00 51.41 171 GLY A C 1
ATOM 1362 O O . GLY A 1 171 ? 16.961 -15.318 -21.199 1.00 51.41 171 GLY A O 1
ATOM 1363 N N . ASN A 1 172 ? 14.989 -16.008 -20.394 1.00 51.09 172 ASN A N 1
ATOM 1364 C CA . ASN A 1 172 ? 15.352 -15.749 -18.996 1.00 51.09 172 ASN A CA 1
ATOM 1365 C C . ASN A 1 172 ? 16.313 -16.818 -18.422 1.00 51.09 172 ASN A C 1
ATOM 1367 O O . ASN A 1 172 ? 16.187 -17.999 -18.767 1.00 51.09 172 ASN A O 1
ATOM 1371 N N . PRO A 1 173 ? 17.242 -16.460 -17.507 1.00 52.31 173 PRO A N 1
ATOM 1372 C CA . PRO A 1 173 ? 18.091 -17.433 -16.822 1.00 52.31 173 PRO A CA 1
ATOM 1373 C C . PRO A 1 173 ? 17.256 -18.443 -16.025 1.00 52.31 173 PRO A C 1
ATOM 1375 O O . PRO A 1 173 ? 16.446 -18.050 -15.185 1.00 52.31 173 PRO A O 1
ATOM 1378 N N . ARG A 1 174 ? 17.487 -19.740 -16.265 1.00 58.66 174 ARG A N 1
ATOM 1379 C CA . ARG A 1 174 ? 16.768 -20.824 -15.582 1.00 58.66 174 ARG A CA 1
ATOM 1380 C C . ARG A 1 174 ? 17.064 -20.841 -14.079 1.00 58.66 174 ARG A C 1
ATOM 1382 O O . ARG A 1 174 ? 18.206 -20.638 -13.658 1.00 58.66 174 ARG A O 1
ATOM 1389 N N . VAL A 1 175 ? 16.051 -21.145 -13.275 1.00 63.91 175 VAL A N 1
ATOM 1390 C CA . VAL A 1 175 ? 16.166 -21.434 -11.841 1.00 63.91 175 VAL A CA 1
ATOM 1391 C C . VAL A 1 175 ? 15.927 -22.921 -11.567 1.00 63.91 175 VAL A C 1
ATOM 1393 O O . VAL A 1 175 ? 15.386 -23.657 -12.388 1.00 63.91 175 VAL A O 1
ATOM 1396 N N . ASN A 1 176 ? 16.360 -23.396 -10.395 1.00 48.25 176 ASN A N 1
ATOM 1397 C CA . ASN A 1 176 ? 16.161 -24.793 -10.004 1.00 48.25 176 ASN A CA 1
ATOM 1398 C C . ASN A 1 176 ? 14.665 -25.148 -9.984 1.00 48.25 176 ASN A C 1
ATOM 1400 O O . ASN A 1 176 ? 13.930 -24.638 -9.137 1.00 48.25 176 ASN A O 1
ATOM 1404 N N . GLY A 1 177 ? 14.256 -26.069 -10.861 1.00 60.22 177 GLY A N 1
ATOM 1405 C CA . GLY A 1 177 ? 12.873 -26.537 -10.995 1.00 60.22 177 GLY A CA 1
ATOM 1406 C C . GLY A 1 177 ? 12.181 -26.140 -12.300 1.00 60.22 177 GLY A C 1
ATOM 1407 O O . GLY A 1 177 ? 11.039 -26.548 -12.490 1.00 60.22 177 GLY A O 1
ATOM 1408 N N . ASP A 1 178 ? 12.845 -25.386 -13.180 1.00 59.16 178 ASP A N 1
ATOM 1409 C CA . ASP A 1 178 ? 12.325 -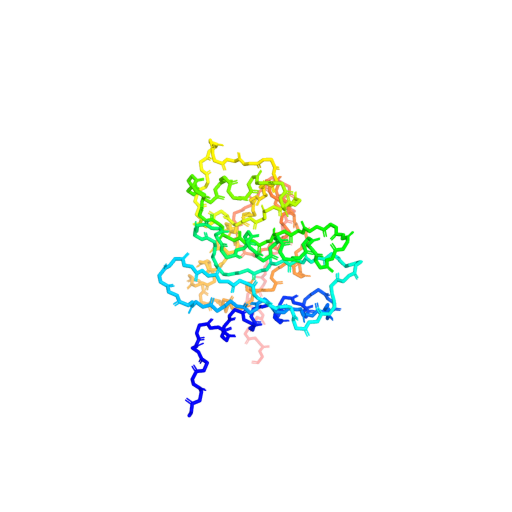25.095 -14.519 1.00 59.16 178 ASP A CA 1
ATOM 1410 C C . ASP A 1 178 ? 12.336 -26.361 -15.394 1.00 59.16 178 ASP A C 1
ATOM 1412 O O . ASP A 1 178 ? 13.312 -27.116 -15.390 1.00 59.16 178 ASP A O 1
ATOM 1416 N N . GLU A 1 179 ? 11.251 -26.591 -16.140 1.00 60.31 179 GLU A N 1
ATOM 1417 C CA . GLU A 1 179 ? 11.182 -27.656 -17.146 1.00 60.31 179 GLU A CA 1
ATOM 1418 C C . GLU A 1 179 ? 12.110 -27.310 -18.326 1.00 60.31 179 GLU A C 1
ATOM 1420 O O . GLU A 1 179 ? 12.262 -26.144 -18.704 1.00 60.31 179 GLU A O 1
ATOM 1425 N N . GLU A 1 180 ? 12.788 -28.313 -18.887 1.00 56.44 180 GLU A N 1
ATOM 1426 C CA . GLU A 1 180 ? 13.593 -28.121 -20.093 1.00 56.44 180 GLU A CA 1
ATOM 1427 C C . GLU A 1 180 ? 12.647 -27.946 -21.286 1.00 56.44 180 GLU A C 1
ATOM 1429 O O . GLU A 1 180 ? 11.909 -28.861 -21.640 1.00 56.44 180 GLU A O 1
ATOM 1434 N N . GLU A 1 181 ? 12.635 -26.758 -21.893 1.00 57.12 181 GLU A N 1
ATOM 1435 C CA . GLU A 1 181 ? 11.954 -26.556 -23.174 1.00 57.12 181 GLU A CA 1
ATOM 1436 C C . GLU A 1 181 ? 12.768 -27.233 -24.289 1.00 57.12 181 GLU A C 1
ATOM 1438 O O . GLU A 1 181 ? 13.775 -26.694 -24.758 1.00 57.12 181 GLU A O 1
ATOM 1443 N N . ASP A 1 182 ? 12.326 -28.427 -24.689 1.00 45.59 182 ASP A N 1
ATOM 1444 C CA . ASP A 1 182 ? 12.733 -29.116 -25.914 1.00 45.59 182 ASP A CA 1
ATOM 1445 C C . ASP A 1 182 ? 11.908 -28.589 -27.098 1.00 45.59 182 ASP A C 1
ATOM 1447 O O . ASP A 1 182 ? 11.025 -29.277 -27.603 1.00 45.59 182 ASP A O 1
ATOM 1451 N N . GLU A 1 183 ? 12.164 -27.368 -27.568 1.00 49.06 183 GLU A N 1
ATOM 1452 C CA . GLU A 1 183 ? 11.676 -26.979 -28.896 1.00 49.06 183 GLU A CA 1
ATOM 1453 C C . GLU A 1 183 ? 12.612 -25.957 -29.550 1.00 49.06 183 GLU A C 1
ATOM 1455 O O . GLU A 1 183 ? 12.763 -24.802 -29.146 1.00 49.06 183 GLU A O 1
ATOM 1460 N N . PHE A 1 184 ? 13.323 -26.444 -30.564 1.00 44.31 184 PHE A N 1
ATOM 1461 C CA . PHE A 1 184 ? 14.046 -25.623 -31.516 1.00 44.31 184 PHE A CA 1
ATOM 1462 C C . PHE A 1 184 ? 12.975 -24.962 -32.388 1.00 44.31 184 PHE A C 1
ATOM 1464 O O . PHE A 1 184 ? 12.448 -25.603 -33.291 1.00 44.31 184 PHE A O 1
ATOM 1471 N N . ASP A 1 185 ? 12.585 -23.728 -32.065 1.00 52.62 185 ASP A N 1
ATOM 1472 C CA . ASP A 1 185 ? 11.617 -23.001 -32.890 1.00 52.62 185 ASP A CA 1
ATOM 1473 C C . ASP A 1 185 ? 12.173 -22.870 -34.316 1.00 52.62 185 ASP A C 1
ATOM 1475 O O . ASP A 1 185 ? 13.201 -22.220 -34.535 1.00 52.62 185 ASP A O 1
ATOM 1479 N N . ASP A 1 186 ? 11.495 -23.509 -35.273 1.00 53.88 186 ASP A N 1
ATOM 1480 C CA . ASP A 1 186 ? 11.734 -23.395 -36.712 1.00 53.88 186 ASP A CA 1
ATOM 1481 C C . ASP A 1 186 ? 11.477 -21.943 -37.159 1.00 53.88 186 ASP A C 1
ATOM 1483 O O . ASP A 1 186 ? 10.416 -21.593 -37.683 1.00 53.88 186 ASP A O 1
ATOM 1487 N N . LEU A 1 187 ? 12.486 -21.087 -36.979 1.00 55.25 187 LEU A N 1
ATOM 1488 C CA . LEU A 1 187 ? 12.527 -19.699 -37.462 1.00 55.25 187 LEU A CA 1
ATOM 1489 C C . LEU A 1 187 ? 12.336 -19.589 -38.989 1.00 55.25 187 LEU A C 1
ATOM 1491 O O . LEU A 1 187 ? 12.071 -18.504 -39.505 1.00 55.25 187 LEU A O 1
ATOM 1495 N N . ASP A 1 188 ? 12.431 -20.703 -39.718 1.00 54.12 188 ASP A N 1
ATOM 1496 C CA . ASP A 1 188 ? 12.317 -20.750 -41.175 1.00 54.12 188 ASP A CA 1
ATOM 1497 C C . ASP A 1 188 ? 10.864 -20.702 -41.694 1.00 54.12 188 ASP A C 1
ATOM 1499 O O . ASP A 1 188 ? 10.656 -20.481 -42.888 1.00 54.12 188 ASP A O 1
ATOM 1503 N N . ASN A 1 189 ? 9.844 -20.855 -40.836 1.00 50.84 189 ASN A N 1
ATOM 1504 C CA . ASN A 1 189 ? 8.434 -20.805 -41.260 1.00 50.84 189 ASN A CA 1
ATOM 1505 C C . ASN A 1 189 ? 7.693 -19.505 -40.909 1.00 50.84 189 ASN A C 1
ATOM 1507 O O . ASN A 1 189 ? 6.567 -19.315 -41.370 1.00 50.84 189 ASN A O 1
ATOM 1511 N N . GLU A 1 190 ? 8.301 -18.585 -40.158 1.00 50.78 190 GLU A N 1
ATOM 1512 C CA . GLU A 1 190 ? 7.616 -17.363 -39.699 1.00 50.78 190 GLU A CA 1
ATOM 1513 C C . GLU A 1 190 ? 7.533 -16.255 -40.772 1.00 50.78 190 GLU A C 1
ATOM 1515 O O . GLU A 1 190 ? 6.793 -15.286 -40.619 1.00 50.78 190 GLU A O 1
ATOM 1520 N N . PHE A 1 191 ? 8.222 -16.424 -41.907 1.00 49.91 191 PHE A N 1
ATOM 1521 C CA . PHE A 1 191 ? 8.192 -15.487 -43.042 1.00 49.91 191 PHE A CA 1
ATOM 1522 C C . PHE A 1 191 ? 7.356 -15.965 -44.242 1.00 49.91 191 PHE A C 1
ATOM 1524 O O . PHE A 1 191 ? 7.354 -15.308 -45.282 1.00 49.91 191 PHE A O 1
ATOM 1531 N N . ASN A 1 192 ? 6.625 -17.078 -44.114 1.00 45.91 192 ASN A N 1
ATOM 1532 C CA . ASN A 1 192 ? 5.703 -17.560 -45.147 1.00 45.91 192 ASN A CA 1
ATOM 1533 C C . ASN A 1 192 ? 4.250 -17.145 -44.845 1.00 45.91 192 ASN A C 1
ATOM 1535 O O . ASN A 1 192 ? 3.401 -17.995 -44.577 1.00 45.91 192 ASN A O 1
ATOM 1539 N N . LEU A 1 193 ? 3.966 -15.839 -44.917 1.00 42.94 193 LEU A N 1
ATOM 1540 C CA . LEU A 1 193 ? 2.614 -15.268 -45.025 1.00 42.94 193 LEU A CA 1
ATOM 1541 C C . LEU A 1 193 ? 2.594 -14.108 -46.025 1.00 42.94 193 LEU A C 1
ATOM 1543 O O . LEU A 1 193 ? 3.431 -13.189 -45.887 1.00 42.94 193 LEU A O 1
#

Secondary structure (DSSP, 8-state):
-----HHHHHHHHHHHHHHHHTTSPPP--EEEEESSSS-EEEEEESS--TT---EEE-S-BSSSHHHHHHHHHHHHH--S--EEE--B---HHHHHHHTSSS-SEEEEETTS---GGG--TTEEEE--HHHHHHHHHHHHTT--GGGGGGHHHH--EE-TTT--EE---TTSPP-TT---------TTSTT--

Nearest PDB structures (foldseek):
  6asv-assembly1_C  TM=9.047E-01  e=3.819E-11  Escherichia coli O157:H7
  1dkr-assembly1_A  TM=9.364E-01  e=4.744E-09  Bacillus subtilis
  8dbe-assembly1_A  TM=9.012E-01  e=2.081E-08  Homo sapiens
  8dbo-assembly1_A  TM=9.012E-01  e=2.081E-08  Homo sapiens
  7pn0-assembly1_A  TM=8.139E-01  e=5.394E-09  Thermus thermophilus

Foldseek 3Di:
DDPPDPVVVVFVVVQQVVCVVVVVHDDWDFDWDDPDPPDIARDDIPDQCAPHEDEDDGAEAEQCPVVLNVLVVSVVRYDDAYAYEEAYDLDPNNLCSCQVPSHQAYEYEPPDPDDPVSDDPRYHYHYCPVLVVVLVVCVVVVHDNVVSVCQQVPFPDADPPRRRGGHDDPPDDDDPPDDDPPDPPPPVCPPPD

Solvent-accessible surface area (backbone atoms only — not comparable to full-atom values): 12030 Å² total; per-residue (Å²): 135,89,75,76,57,76,70,66,54,54,54,50,51,50,47,50,55,50,24,49,74,55,79,63,42,90,85,70,55,80,49,72,48,68,87,53,90,94,47,69,47,70,76,50,70,81,54,94,46,63,75,36,68,50,73,54,68,68,91,64,35,62,57,34,63,69,58,44,48,49,38,51,51,45,58,76,62,19,77,41,69,40,44,36,45,41,43,55,46,74,44,71,68,15,46,57,48,61,66,65,69,72,44,65,31,40,32,23,44,59,90,53,86,76,56,79,92,63,66,47,94,41,56,41,74,43,77,52,62,65,66,51,52,51,45,51,50,22,64,73,73,76,41,73,54,74,60,63,78,51,37,70,84,69,29,83,45,59,41,92,88,73,59,53,47,34,53,93,58,95,86,62,87,84,60,98,86,65,79,84,83,89,69,85,76,69,74,85,61,79,76,77,123

InterPro domains:
  IPR000836 Phosphoribosyltransferase domain [cd06223] (13-78)
  IPR005946 Ribose-phosphate pyrophosphokinase [PF14572] (44-142)
  IPR005946 Ribose-phosphate pyrophosphokinase [PTHR10210] (13-146)
  IPR013083 Zinc finger, RING/FYVE/PHD-type [G3DSA:3.30.40.10] (143-190)
  IPR027934 Cellulose synthase, RING-type zinc finger [PF14569] (152-183)
  IPR029057 Phosphoribosyltransferase-like [G3DSA:3.40.50.2020] (10-122)
  IPR029057 Phosphoribosyltransferase-like [SSF53271] (14-147)

Radius of gyration: 21.22 Å; Cα contacts (8 Å, |Δi|>4): 239; chains: 1; bounding box: 39×57×62 Å

Sequence (193 aa):
MWRLSRWQWTVQNRARAFAKKLSDAPLTIVDKRRHGHNVAEVTNLNRDVKGKVAVMVDDMIDTAGTIAKGADLLHHEGEGAWKFMHTARMFPLAIDRLSSGLFQEVITTNTILVSEKNYLPPLIVLLVANLLGESIWHVHDDYPVNLVMNMNEEGNQACPQCKTRYKQIKGNPRVNGDEEEDEFDDLDNEFNL

Mean predicted aligned error: 12.75 Å

Organism: Helianthus annuus (NCBI:txid4232)

pLDDT: mean 71.87, std 16.64, range [19.28, 91.5]